Protein AF-A0A7U9MUK1-F1 (afdb_monomer_lite)

pLDDT: mean 71.39, std 25.12, range [26.72, 98.56]

Radius of gyration: 23.06 Å; chains: 1; bounding box: 50×74×59 Å

Secondary structure (DSSP, 8-state):
-EEP-HHHHHHTTSHHHHHHHHHHHT--GGGHHHHHHHHHHHHHHHHHH-EEEEEEE---TTSHHHHHHHTT----S----------S---GGGEEEEEEEEE--HHHHHHHHHHHHTT-HHHHHHHHHHHHHHHHHHHHHHHHHHHHHSS-EEEEEE-TTTBTTB-GGGHHHHHHHHHTTSTTTSTTTS-TTHHHHHHHHTT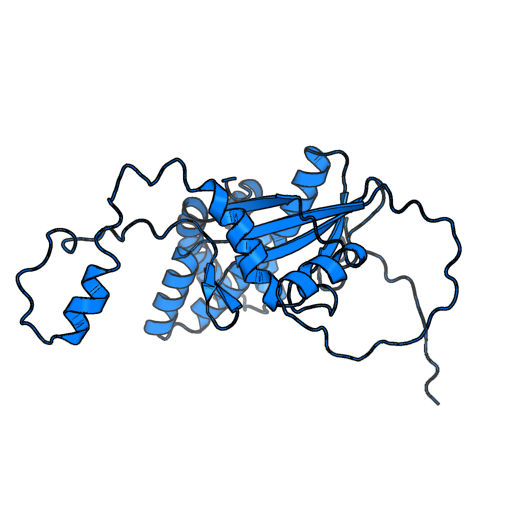TT-------GGGSSS------S--EE-TT--EESSSEEEEEEEEES-TT---STTTSS---TT-TTPPP----------

Foldseek 3Di:
DAQADVVLLVCLLPPVLLVVLCVVVVPDPVCSVVLSVLSVQLSVLLNVQWDKDKDWDDDDLVVPPVVCVVVVNDDDPPDDDDDDDDDPDDCPPFKTKMKMKTFSGCSLVVVLVVCVVVVVVVSNVSSVSSLVSSVVVSVVVVQVCCVVPHLKGFQEKAAAVPDPSRHLVCLQVSQVVVVVVPVPPPCPPDPPPPPVVVVVVVVPPDDDDDDDPPPPDDDDPPPPSGWDADPVSQIPPNSMGIIMTMMGSPPPRQYPYSQVPDPPPPDPSHDDPPDDDPDDDD

Sequence (282 aa):
MSIFFPDILDDFLKLPFLQRVKKKYHFEEHQMDELKAVAGEMLPLIRREAFWERKRWHASPTQREAFWERKGWHASPTRKNVLQEEPENMTDLDKRWEAVVISLGWGVDDLQESYSRKGMLSQCYMLEALAGELLLDSYGAYNRYVQEHTKWHVARYHFPGSEEDFPLEMLPDILEAFASQCHREVADICPRRDVLQYQEEAALHLPRKEESPCLQEGVRPYRQERVICNSALCIQPKKSVVYIAELTKEGEARCPGICSGCNSVRCPNRMKEAHYFSFPIY

Structure (mmCIF, N/CA/C/O backbone):
data_AF-A0A7U9MUK1-F1
#
_entry.id   AF-A0A7U9MUK1-F1
#
loop_
_atom_site.group_PDB
_atom_site.id
_atom_site.type_symbol
_atom_site.label_atom_id
_atom_site.label_alt_id
_atom_site.label_comp_id
_atom_site.label_asym_id
_atom_site.label_entity_id
_atom_site.label_seq_id
_atom_site.pdbx_PDB_ins_code
_atom_site.Cartn_x
_atom_site.Cartn_y
_atom_site.Cartn_z
_atom_site.occupancy
_atom_site.B_iso_or_equiv
_atom_site.auth_seq_id
_atom_site.auth_comp_id
_atom_site.auth_asym_id
_atom_site.auth_atom_id
_atom_site.pdbx_PDB_model_num
ATOM 1 N N . MET A 1 1 ? 10.257 -14.757 -2.424 1.00 58.12 1 MET A N 1
ATOM 2 C CA . MET A 1 1 ? 9.444 -13.543 -2.210 1.00 58.12 1 MET A CA 1
ATOM 3 C C . MET A 1 1 ? 10.178 -12.663 -1.212 1.00 58.12 1 MET A C 1
ATOM 5 O O . MET A 1 1 ? 10.841 -13.220 -0.341 1.00 58.12 1 MET A O 1
ATOM 9 N N . SER A 1 2 ? 10.155 -11.337 -1.366 1.00 71.69 2 SER A N 1
ATOM 10 C CA . SER A 1 2 ? 10.797 -10.438 -0.396 1.00 71.69 2 SER A CA 1
ATOM 11 C C . SER A 1 2 ? 9.817 -10.093 0.720 1.00 71.69 2 SER A C 1
ATOM 13 O O . SER A 1 2 ? 8.649 -9.807 0.457 1.00 71.69 2 SER A O 1
ATOM 15 N N . ILE A 1 3 ? 10.306 -10.089 1.960 1.00 80.38 3 ILE A N 1
ATOM 16 C CA . ILE A 1 3 ? 9.541 -9.625 3.122 1.00 80.38 3 ILE A CA 1
ATOM 17 C C . ILE A 1 3 ? 9.205 -8.138 2.926 1.00 80.38 3 ILE A C 1
ATOM 19 O O . ILE A 1 3 ? 10.008 -7.382 2.366 1.00 80.38 3 ILE A O 1
ATOM 23 N N . PHE A 1 4 ? 8.016 -7.720 3.368 1.00 87.44 4 PHE A N 1
ATOM 24 C CA . PHE A 1 4 ? 7.625 -6.310 3.385 1.00 87.44 4 PHE A CA 1
ATOM 25 C C . PHE A 1 4 ? 8.619 -5.451 4.180 1.00 87.44 4 PHE A C 1
ATOM 27 O O . PHE A 1 4 ? 9.209 -5.921 5.148 1.00 87.44 4 PHE A O 1
ATOM 34 N N . PHE A 1 5 ? 8.786 -4.191 3.777 1.00 88.88 5 PHE A N 1
ATOM 35 C CA . PHE A 1 5 ? 9.745 -3.230 4.336 1.00 88.88 5 PHE A CA 1
ATOM 36 C C . PHE A 1 5 ? 9.663 -3.130 5.879 1.00 88.88 5 PHE A C 1
ATOM 38 O O . PHE A 1 5 ? 8.715 -2.526 6.396 1.00 88.88 5 PHE A O 1
ATOM 45 N N . PRO A 1 6 ? 10.616 -3.725 6.633 1.00 88.88 6 PRO A N 1
ATOM 46 C CA . PRO A 1 6 ? 10.497 -3.854 8.089 1.00 88.88 6 PRO A CA 1
ATOM 47 C C . PRO A 1 6 ? 10.526 -2.510 8.821 1.00 88.88 6 PRO A C 1
ATOM 49 O O . PRO A 1 6 ? 9.805 -2.325 9.797 1.00 88.88 6 PRO A O 1
ATOM 52 N N . ASP A 1 7 ? 11.301 -1.555 8.302 1.00 88.81 7 ASP A N 1
ATOM 53 C CA . ASP A 1 7 ? 11.417 -0.190 8.817 1.00 88.81 7 ASP A CA 1
ATOM 54 C C . ASP A 1 7 ? 10.061 0.525 8.859 1.00 88.81 7 ASP A C 1
ATOM 56 O O . ASP A 1 7 ? 9.730 1.179 9.847 1.00 88.81 7 ASP A O 1
ATOM 60 N N . ILE A 1 8 ? 9.235 0.335 7.827 1.00 91.00 8 ILE A N 1
ATOM 61 C CA . ILE A 1 8 ? 7.891 0.915 7.785 1.00 91.00 8 ILE A CA 1
ATOM 62 C C . ILE A 1 8 ? 6.983 0.257 8.840 1.00 91.00 8 ILE A C 1
ATOM 64 O O . ILE A 1 8 ? 6.218 0.942 9.523 1.00 91.00 8 ILE A O 1
ATOM 68 N N . LEU A 1 9 ? 7.065 -1.067 9.008 1.00 92.06 9 LEU A N 1
ATOM 69 C CA . LEU A 1 9 ? 6.231 -1.793 9.975 1.00 92.06 9 LEU A CA 1
ATOM 70 C C . LEU A 1 9 ? 6.586 -1.461 11.427 1.00 92.06 9 LEU A C 1
ATOM 72 O O . LEU A 1 9 ? 5.700 -1.443 12.284 1.00 92.06 9 LEU A O 1
ATOM 76 N N . ASP A 1 10 ? 7.855 -1.178 11.707 1.00 91.69 10 ASP A N 1
ATOM 77 C CA . ASP A 1 10 ? 8.305 -0.744 13.030 1.00 91.69 10 ASP A CA 1
ATOM 78 C C . ASP A 1 10 ? 7.794 0.657 13.387 1.00 91.69 10 ASP A C 1
ATOM 80 O O . ASP A 1 10 ? 7.570 0.957 14.563 1.00 91.69 10 ASP A O 1
ATOM 84 N N . ASP A 1 11 ? 7.555 1.505 12.387 1.00 92.62 11 ASP A N 1
ATOM 85 C CA . ASP A 1 11 ? 7.010 2.851 12.558 1.00 92.62 11 ASP A CA 1
ATOM 86 C C . ASP A 1 11 ? 5.473 2.901 12.590 1.00 92.62 11 ASP A C 1
ATOM 88 O O . ASP A 1 11 ? 4.906 3.887 13.065 1.00 92.62 11 ASP A O 1
ATOM 92 N N . PHE A 1 12 ? 4.788 1.836 12.163 1.00 95.00 12 PHE A N 1
ATOM 93 C CA . PHE A 1 12 ? 3.337 1.815 11.940 1.00 95.00 12 PHE A CA 1
ATOM 94 C C . PHE A 1 12 ? 2.489 2.174 13.174 1.00 95.00 12 PHE A C 1
ATOM 96 O O . PHE A 1 12 ? 1.483 2.872 13.064 1.00 95.00 12 PHE A O 1
ATOM 103 N N . LEU A 1 13 ? 2.900 1.745 14.373 1.00 96.06 13 LEU A N 1
ATOM 104 C CA . LEU A 1 13 ? 2.211 2.086 15.630 1.00 96.06 13 LEU A CA 1
ATOM 105 C C . LEU A 1 13 ? 2.779 3.331 16.322 1.00 96.06 13 LEU A C 1
ATOM 107 O O . LEU A 1 13 ? 2.288 3.728 17.385 1.00 96.06 13 LEU A O 1
ATOM 111 N N . LYS A 1 14 ? 3.832 3.941 15.768 1.00 95.12 14 LYS A N 1
ATOM 112 C CA . LYS A 1 14 ? 4.463 5.112 16.374 1.00 95.12 14 LYS A CA 1
ATOM 113 C C . LYS A 1 14 ? 3.611 6.355 16.133 1.00 95.12 14 LYS A C 1
ATOM 115 O O . LYS A 1 14 ? 2.965 6.532 15.100 1.00 95.12 14 LYS A O 1
ATOM 120 N N . LEU A 1 15 ? 3.672 7.268 17.100 1.00 93.62 15 LEU A N 1
ATOM 121 C CA . LEU A 1 15 ? 2.913 8.517 17.087 1.00 93.62 15 LEU A CA 1
ATOM 122 C C . LEU A 1 15 ? 3.082 9.343 15.793 1.00 93.62 15 LEU A C 1
ATOM 124 O O . LEU A 1 15 ? 2.070 9.864 15.328 1.00 93.62 15 LEU A O 1
ATOM 128 N N . PRO A 1 16 ? 4.277 9.459 15.169 1.00 94.75 16 PRO A N 1
ATOM 129 C CA . PRO A 1 16 ? 4.429 10.223 13.929 1.00 94.75 16 PRO A CA 1
ATOM 130 C C . PRO A 1 16 ? 3.578 9.697 12.765 1.00 94.75 16 PRO A C 1
ATOM 132 O O . PRO A 1 16 ? 2.990 10.502 12.043 1.00 94.75 16 PRO A O 1
ATOM 135 N N . PHE A 1 17 ? 3.478 8.373 12.601 1.00 94.44 17 PHE A N 1
ATOM 136 C CA . PHE A 1 17 ? 2.648 7.757 11.562 1.00 94.44 17 PHE A CA 1
ATOM 137 C C . PHE A 1 17 ? 1.163 8.024 11.833 1.00 94.44 17 PHE A C 1
ATOM 139 O O . PHE A 1 17 ? 0.465 8.590 10.991 1.00 94.44 17 PHE A O 1
ATOM 146 N N . LEU A 1 18 ? 0.698 7.720 13.048 1.00 96.06 18 LEU A N 1
ATOM 147 C CA . LEU A 1 18 ? -0.708 7.892 13.431 1.00 96.06 18 LEU A CA 1
ATOM 148 C C . LEU A 1 18 ? -1.157 9.360 13.366 1.00 96.06 18 LEU A C 1
ATOM 150 O O . LEU A 1 18 ? -2.246 9.644 12.881 1.00 96.06 18 LEU A O 1
ATOM 154 N N . GLN A 1 19 ? -0.311 10.310 13.779 1.00 94.00 19 GLN A N 1
ATOM 155 C CA . GLN A 1 19 ? -0.596 11.746 13.657 1.00 94.00 19 GLN A CA 1
ATOM 156 C C . GLN A 1 19 ? -0.669 12.201 12.195 1.00 94.00 19 GLN A C 1
ATOM 158 O O . GLN A 1 19 ? -1.490 13.054 11.855 1.00 94.00 19 GLN A O 1
ATOM 163 N N . ARG A 1 20 ? 0.160 11.631 11.311 1.00 94.75 20 ARG A N 1
ATOM 164 C CA . ARG A 1 20 ? 0.095 11.917 9.873 1.00 94.75 20 ARG A CA 1
ATOM 165 C C . ARG A 1 20 ? -1.224 11.432 9.274 1.00 94.75 20 ARG A C 1
ATOM 167 O O . ARG A 1 20 ? -1.875 12.213 8.581 1.00 94.75 20 ARG A O 1
ATOM 174 N N . VAL A 1 21 ? -1.636 10.201 9.592 1.00 94.75 21 VAL A N 1
ATOM 175 C CA . VAL A 1 21 ? -2.928 9.627 9.173 1.00 94.75 21 VAL A CA 1
ATOM 176 C C . VAL A 1 21 ? -4.075 10.481 9.716 1.00 94.75 21 VAL A C 1
ATOM 178 O O . VAL A 1 21 ? -4.892 10.976 8.945 1.00 94.75 21 VAL A O 1
ATOM 181 N N . LYS A 1 22 ? -4.081 10.759 11.025 1.00 95.38 22 LYS A N 1
ATOM 182 C CA . LYS A 1 22 ? -5.062 11.633 11.681 1.00 95.38 22 LYS A CA 1
ATOM 183 C C . LYS A 1 22 ? -5.232 12.958 10.948 1.00 95.38 22 LYS A C 1
ATOM 185 O O . LYS A 1 22 ? -6.340 13.316 10.560 1.00 95.38 22 LYS A O 1
ATOM 190 N N . LYS A 1 23 ? -4.124 13.666 10.720 1.00 94.56 23 LYS A N 1
ATOM 191 C CA . LYS A 1 23 ? -4.129 14.976 10.066 1.00 94.56 23 LYS A CA 1
ATOM 192 C C . LYS A 1 23 ? -4.625 14.904 8.622 1.00 94.56 23 LYS A C 1
ATOM 194 O O . LYS A 1 23 ? -5.353 15.796 8.203 1.00 94.56 23 LYS A O 1
ATOM 199 N N . LYS A 1 24 ? -4.206 13.892 7.855 1.00 93.69 24 LYS A N 1
ATOM 200 C CA . LYS A 1 24 ? -4.545 13.774 6.429 1.00 93.69 24 LYS A CA 1
ATOM 201 C C . LYS A 1 24 ? -6.008 13.396 6.202 1.00 93.69 24 LYS A C 1
ATOM 203 O O . LYS A 1 24 ? -6.604 13.883 5.250 1.00 93.69 24 LYS A O 1
ATOM 208 N N . TYR A 1 25 ? -6.564 12.548 7.061 1.00 94.19 25 TYR A N 1
ATOM 209 C CA . TYR A 1 25 ? -7.929 12.032 6.928 1.00 94.19 25 TYR A CA 1
ATOM 210 C C . TYR A 1 25 ? -8.928 12.719 7.867 1.00 94.19 25 TYR A C 1
ATOM 212 O O . TYR A 1 25 ? -10.075 12.290 7.946 1.00 94.19 25 TYR A O 1
ATOM 220 N N . HIS A 1 26 ? -8.500 13.801 8.530 1.00 94.12 26 HIS A N 1
ATOM 221 C CA . HIS A 1 26 ? -9.321 14.654 9.390 1.00 94.12 26 HIS A CA 1
ATOM 222 C C . HIS A 1 26 ? -10.001 13.902 10.545 1.00 94.12 26 HIS A C 1
ATOM 224 O O . HIS A 1 26 ? -11.153 14.169 10.869 1.00 94.12 26 HIS A O 1
ATOM 230 N N . PHE A 1 27 ? -9.283 12.967 11.174 1.00 94.06 27 PHE A N 1
ATOM 231 C CA . PHE A 1 27 ? -9.764 12.318 12.393 1.00 94.06 27 PHE A CA 1
ATOM 232 C C . PHE A 1 27 ? -9.690 13.279 13.585 1.00 94.06 27 PHE A C 1
ATOM 234 O O . PHE A 1 27 ? -8.702 13.998 13.774 1.00 94.06 27 PHE A O 1
ATOM 241 N N . GLU A 1 28 ? -10.727 13.257 14.412 1.00 93.12 28 GLU A N 1
ATOM 242 C CA . GLU A 1 28 ? -10.817 14.065 15.624 1.00 93.12 28 GLU A CA 1
ATOM 243 C C . GLU A 1 28 ? -9.868 13.550 16.718 1.00 93.12 28 GLU A C 1
ATOM 245 O O . GLU A 1 28 ? -9.441 12.394 16.710 1.00 93.12 28 GLU A O 1
ATOM 250 N N . GLU A 1 29 ? -9.546 14.387 17.711 1.00 91.44 29 GLU A N 1
ATOM 251 C CA . GLU A 1 29 ? -8.637 13.986 18.802 1.00 91.44 29 GLU A CA 1
ATOM 252 C C . GLU A 1 29 ? -9.151 12.762 19.570 1.00 91.44 29 GLU A C 1
ATOM 254 O O . GLU A 1 29 ? -8.383 11.858 19.888 1.00 91.44 29 GLU A O 1
ATOM 259 N N . HIS A 1 30 ? -10.462 12.697 19.808 1.00 92.62 30 HIS A N 1
ATOM 260 C CA . HIS A 1 30 ? -11.088 11.593 20.534 1.00 92.62 30 HIS A CA 1
ATOM 261 C C . HIS A 1 30 ? -11.052 10.262 19.763 1.00 92.62 30 HIS A C 1
ATOM 263 O O . HIS A 1 30 ? -11.223 9.208 20.365 1.00 92.62 30 HIS A O 1
ATOM 269 N N . GLN A 1 31 ? -10.803 10.292 18.450 1.00 93.62 31 GLN A N 1
ATOM 270 C CA . GLN A 1 31 ? -10.723 9.096 17.607 1.00 93.62 31 GLN A CA 1
ATOM 271 C C . GLN A 1 31 ? -9.311 8.492 17.566 1.00 93.62 31 GLN A C 1
ATOM 273 O O . GLN A 1 31 ? -9.102 7.457 16.936 1.00 93.62 31 GLN A O 1
ATOM 278 N N . MET A 1 32 ? -8.325 9.112 18.223 1.00 95.00 32 MET A N 1
ATOM 279 C CA . MET A 1 32 ? -6.934 8.652 18.188 1.00 95.00 32 MET A CA 1
ATOM 280 C C . MET A 1 32 ? -6.731 7.271 18.809 1.00 95.00 32 MET A C 1
ATOM 282 O O . MET A 1 32 ? -5.951 6.476 18.280 1.00 95.00 32 MET A O 1
ATOM 286 N N . ASP A 1 33 ? -7.431 6.973 19.902 1.00 96.44 33 ASP A N 1
ATOM 287 C CA . ASP A 1 33 ? -7.337 5.666 20.555 1.00 96.44 33 ASP A CA 1
ATOM 288 C C . ASP A 1 33 ? -7.958 4.565 19.688 1.00 96.44 33 ASP A C 1
ATOM 290 O O . ASP A 1 33 ? -7.377 3.487 19.557 1.00 96.44 33 ASP A O 1
ATOM 294 N N . GLU A 1 34 ? -9.074 4.857 19.011 1.00 97.19 34 GLU A N 1
ATOM 295 C CA . GLU A 1 34 ? -9.691 3.945 18.041 1.00 97.19 34 GLU A CA 1
ATOM 296 C C . GLU A 1 34 ? -8.784 3.715 16.827 1.00 97.19 34 GLU A C 1
ATOM 298 O O . GLU A 1 34 ? -8.554 2.571 16.438 1.00 97.19 34 GLU A O 1
ATOM 303 N N . LEU A 1 35 ? -8.198 4.781 16.269 1.00 97.50 35 LEU A N 1
ATOM 304 C CA . LEU A 1 35 ? -7.257 4.690 15.150 1.00 97.50 35 LEU A CA 1
ATOM 305 C C . LEU A 1 35 ? -6.052 3.811 15.515 1.00 97.50 35 LEU A C 1
ATOM 307 O O . LEU A 1 35 ? -5.633 2.955 14.733 1.00 97.50 35 LEU A O 1
ATOM 311 N N . LYS A 1 36 ? -5.511 3.992 16.725 1.00 98.00 36 LYS A N 1
ATOM 312 C CA . LYS A 1 36 ? -4.411 3.175 17.246 1.00 98.00 36 LYS A CA 1
ATOM 313 C C . LYS A 1 36 ? -4.834 1.724 17.479 1.00 98.00 36 LYS A C 1
ATOM 315 O O . LYS A 1 36 ? -4.033 0.827 17.218 1.00 98.00 36 LYS A O 1
ATOM 320 N N . ALA A 1 37 ? -6.057 1.482 17.948 1.00 98.25 37 ALA A N 1
ATOM 321 C CA . ALA A 1 37 ? -6.588 0.135 18.134 1.00 98.25 37 ALA A CA 1
ATOM 322 C C . ALA A 1 37 ? -6.702 -0.612 16.796 1.00 98.25 37 ALA A C 1
ATOM 324 O O . ALA A 1 37 ? -6.166 -1.712 16.675 1.00 98.25 37 ALA A O 1
ATOM 325 N N . VAL A 1 38 ? -7.278 0.024 15.768 1.00 98.56 38 VAL A N 1
ATOM 326 C CA . VAL A 1 38 ? -7.374 -0.551 14.414 1.00 98.56 38 VAL A CA 1
ATOM 327 C C . VAL A 1 38 ? -5.981 -0.841 13.846 1.00 98.56 38 VAL A C 1
ATOM 329 O O . VAL A 1 38 ? -5.736 -1.936 13.342 1.00 98.56 38 VAL A O 1
ATOM 332 N N . ALA A 1 39 ? -5.028 0.087 13.988 1.00 98.31 39 ALA A N 1
ATOM 333 C CA . ALA A 1 39 ? -3.641 -0.153 13.584 1.00 98.31 39 ALA A CA 1
ATOM 334 C C . ALA A 1 39 ? -3.015 -1.342 14.345 1.00 98.31 39 ALA A C 1
ATOM 336 O O . ALA A 1 39 ? -2.292 -2.152 13.762 1.00 98.31 39 ALA A O 1
ATOM 337 N N . GLY A 1 40 ? -3.321 -1.488 15.636 1.00 98.25 40 GLY A N 1
ATOM 338 C CA . GLY A 1 40 ? -2.889 -2.619 16.458 1.00 98.25 40 GLY A CA 1
ATOM 339 C C . GLY A 1 40 ? -3.419 -3.966 15.962 1.00 98.25 40 GLY A C 1
ATOM 340 O O . GLY A 1 40 ? -2.666 -4.938 15.943 1.00 98.25 40 GLY A O 1
ATOM 341 N N . GLU A 1 41 ? -4.675 -4.018 15.511 1.00 98.44 41 GLU A N 1
ATOM 342 C CA . GLU A 1 41 ? -5.283 -5.216 14.913 1.00 98.44 41 GLU A CA 1
ATOM 343 C C . GLU A 1 41 ? -4.706 -5.531 13.521 1.00 98.44 41 GLU A C 1
ATOM 345 O O . GLU A 1 41 ? -4.506 -6.699 13.181 1.00 98.44 41 GLU A O 1
ATOM 350 N N . MET A 1 42 ? -4.379 -4.504 12.729 1.00 98.19 42 MET A N 1
ATOM 351 C CA . MET A 1 42 ? -3.779 -4.660 11.399 1.00 98.19 42 MET A CA 1
ATOM 352 C C . MET A 1 42 ? -2.340 -5.195 11.450 1.00 98.19 42 MET A C 1
ATOM 354 O O . MET A 1 42 ? -1.977 -6.061 10.653 1.00 98.19 42 MET A O 1
ATOM 358 N N . LEU A 1 43 ? -1.507 -4.693 12.370 1.00 97.06 43 LEU A N 1
ATOM 359 C CA . LEU A 1 43 ? -0.067 -4.977 12.399 1.00 97.06 43 LEU A CA 1
ATOM 360 C C . LEU A 1 43 ? 0.305 -6.476 12.363 1.00 97.06 43 LEU A C 1
ATOM 362 O O . LEU A 1 43 ? 1.158 -6.836 11.549 1.00 97.06 43 LEU A O 1
ATOM 366 N N . PRO A 1 44 ? -0.266 -7.373 13.195 1.00 95.44 44 PRO A N 1
ATOM 367 C CA . PRO A 1 44 ? 0.100 -8.791 13.162 1.00 95.44 44 PRO A CA 1
ATOM 368 C C . PRO A 1 44 ? -0.290 -9.482 11.848 1.00 95.44 44 PRO A C 1
ATOM 370 O O . PRO A 1 44 ? 0.396 -10.414 11.432 1.00 95.44 44 PRO A O 1
ATOM 373 N N . LEU A 1 45 ? -1.356 -9.026 11.182 1.00 94.69 45 LEU A N 1
ATOM 374 C CA . LEU A 1 45 ? -1.789 -9.553 9.885 1.00 94.69 45 LEU A CA 1
ATOM 375 C C . LEU A 1 45 ? -0.790 -9.156 8.795 1.00 94.69 45 LEU A C 1
ATOM 377 O O . LEU A 1 45 ? -0.289 -10.009 8.068 1.00 94.69 45 LEU A O 1
ATOM 381 N N . ILE A 1 46 ? -0.424 -7.873 8.764 1.00 94.50 46 ILE A N 1
ATOM 382 C CA . ILE A 1 46 ? 0.537 -7.315 7.807 1.00 94.50 46 ILE A CA 1
ATOM 383 C C . ILE A 1 46 ? 1.918 -7.948 8.002 1.00 94.50 46 ILE A C 1
ATOM 385 O O . ILE A 1 46 ? 2.541 -8.365 7.035 1.00 94.50 46 ILE A O 1
ATOM 389 N N . ARG A 1 47 ? 2.393 -8.100 9.244 1.00 92.25 47 ARG A N 1
ATOM 390 C CA . ARG A 1 47 ? 3.689 -8.748 9.525 1.00 92.25 47 ARG A CA 1
ATOM 391 C C . ARG A 1 47 ? 3.773 -10.187 9.019 1.00 92.25 47 ARG A C 1
ATOM 393 O O . ARG A 1 47 ? 4.871 -10.655 8.739 1.00 92.25 47 ARG A O 1
ATOM 400 N N . ARG A 1 48 ? 2.640 -10.886 8.953 1.00 89.69 48 ARG A N 1
ATOM 401 C CA . ARG A 1 48 ? 2.572 -12.270 8.485 1.00 89.69 48 ARG A CA 1
ATOM 402 C C . ARG A 1 48 ? 2.441 -12.365 6.968 1.00 89.69 48 ARG A C 1
ATOM 404 O O . ARG A 1 48 ? 3.007 -13.280 6.388 1.00 89.69 48 ARG A O 1
ATOM 411 N N . GLU A 1 49 ? 1.666 -11.478 6.352 1.00 91.88 49 GLU A N 1
ATOM 412 C CA . GLU A 1 49 ? 1.180 -11.679 4.980 1.00 91.88 49 GLU A CA 1
ATOM 413 C C . GLU A 1 49 ? 1.652 -10.627 3.979 1.00 91.88 49 GLU A C 1
ATOM 415 O O . GLU A 1 49 ? 1.549 -10.854 2.775 1.00 91.88 49 GLU A O 1
ATOM 420 N N . ALA A 1 50 ? 2.127 -9.469 4.437 1.00 93.25 50 ALA A N 1
ATOM 421 C CA . ALA A 1 50 ? 2.543 -8.411 3.535 1.00 93.25 50 ALA A CA 1
ATOM 422 C C . ALA A 1 50 ? 3.854 -8.769 2.837 1.00 93.25 50 ALA A C 1
ATOM 424 O O . ALA A 1 50 ? 4.789 -9.310 3.434 1.00 93.25 50 ALA A O 1
ATOM 425 N N . PHE A 1 51 ? 3.946 -8.396 1.566 1.00 93.19 51 PHE A N 1
ATOM 426 C CA . PHE A 1 51 ? 5.116 -8.664 0.745 1.00 93.19 51 PHE A CA 1
ATOM 427 C C . PHE A 1 51 ? 5.252 -7.642 -0.377 1.00 93.19 51 PHE A C 1
ATOM 429 O O . PHE A 1 51 ? 4.342 -6.859 -0.672 1.00 93.19 51 PHE A O 1
ATOM 436 N N . TRP A 1 52 ? 6.406 -7.685 -1.031 1.00 93.75 52 TRP A N 1
ATOM 437 C CA . TRP A 1 52 ? 6.605 -7.009 -2.299 1.00 93.75 52 TRP A CA 1
ATOM 438 C C . TRP A 1 52 ? 7.512 -7.822 -3.222 1.00 93.75 52 TRP A C 1
ATOM 440 O O . TRP A 1 52 ? 8.362 -8.599 -2.777 1.00 93.75 52 TRP A O 1
ATOM 450 N N . GLU A 1 53 ? 7.343 -7.633 -4.525 1.00 92.62 53 GLU A N 1
ATOM 451 C CA . GLU A 1 53 ? 8.149 -8.271 -5.558 1.00 92.62 53 GLU A CA 1
ATOM 452 C C . GLU A 1 53 ? 8.391 -7.325 -6.728 1.00 92.62 53 GLU A C 1
ATOM 454 O O . GLU A 1 53 ? 7.587 -6.439 -7.013 1.00 92.62 53 GLU A O 1
ATOM 459 N N . ARG A 1 54 ? 9.497 -7.548 -7.442 1.00 92.50 54 ARG A N 1
ATOM 460 C CA . ARG A 1 54 ? 9.824 -6.826 -8.673 1.00 92.50 54 ARG A CA 1
ATOM 461 C C . ARG A 1 54 ? 10.341 -7.770 -9.749 1.00 92.50 54 ARG A C 1
ATOM 463 O O . ARG A 1 54 ? 11.059 -8.727 -9.448 1.00 92.50 54 ARG A O 1
ATOM 470 N N . LYS A 1 55 ? 10.032 -7.475 -11.007 1.00 91.25 55 LYS A N 1
ATOM 471 C CA . LYS A 1 55 ? 10.578 -8.171 -12.179 1.00 91.25 55 LYS A CA 1
ATOM 472 C C . LYS A 1 55 ? 10.920 -7.174 -13.264 1.00 91.25 55 LYS A C 1
ATOM 474 O O . LYS A 1 55 ? 10.270 -6.145 -13.403 1.00 91.25 55 LYS A O 1
ATOM 479 N N . ARG A 1 56 ? 11.944 -7.490 -14.059 1.00 89.69 56 ARG A N 1
ATOM 480 C CA . ARG A 1 56 ? 12.233 -6.707 -15.261 1.00 89.69 56 ARG A CA 1
ATOM 481 C C . ARG A 1 56 ? 11.008 -6.757 -16.170 1.00 89.69 56 ARG A C 1
ATOM 483 O O . ARG A 1 56 ? 10.503 -7.838 -16.455 1.00 89.69 56 ARG A O 1
ATOM 490 N N . TRP A 1 57 ? 10.556 -5.589 -16.601 1.00 85.62 57 TRP A N 1
ATOM 491 C CA . TRP A 1 57 ? 9.442 -5.450 -17.520 1.00 85.62 57 TRP A CA 1
ATOM 492 C C . TRP A 1 57 ? 9.984 -5.091 -18.897 1.00 85.62 57 TRP A C 1
ATOM 494 O O . TRP A 1 57 ? 10.879 -4.255 -19.022 1.00 85.62 57 TRP A O 1
ATOM 504 N N . HIS A 1 58 ? 9.504 -5.791 -19.920 1.00 68.94 58 HIS A N 1
ATOM 505 C CA . HIS A 1 58 ? 10.063 -5.712 -21.269 1.00 68.94 58 HIS A CA 1
ATOM 506 C C . HIS A 1 58 ? 9.229 -4.858 -22.229 1.00 68.94 58 HIS A C 1
ATOM 508 O O . HIS A 1 58 ? 9.680 -4.616 -23.339 1.00 68.94 58 HIS A O 1
ATOM 514 N N . ALA A 1 59 ? 8.054 -4.369 -21.824 1.00 58.44 59 ALA A N 1
ATOM 515 C CA . ALA A 1 59 ? 7.266 -3.480 -22.669 1.00 58.44 59 ALA A CA 1
ATOM 516 C C . ALA A 1 59 ? 7.699 -2.024 -22.443 1.00 58.44 59 ALA A C 1
ATOM 518 O O . ALA A 1 59 ? 7.250 -1.385 -21.492 1.00 58.44 59 ALA A O 1
ATOM 519 N N . SER A 1 60 ? 8.578 -1.505 -23.306 1.00 53.38 60 SER A N 1
ATOM 520 C CA . SER A 1 60 ? 8.615 -0.059 -23.550 1.00 53.38 60 SER A CA 1
ATOM 521 C C . SER A 1 60 ? 7.399 0.335 -24.405 1.00 53.38 60 SER A C 1
ATOM 523 O O . SER A 1 60 ? 6.898 -0.506 -25.162 1.00 53.38 60 SER A O 1
ATOM 525 N N . PRO A 1 61 ? 6.944 1.601 -24.366 1.00 50.81 61 PRO A N 1
ATOM 526 C CA . PRO A 1 61 ? 5.864 2.080 -25.228 1.00 50.81 61 PRO A CA 1
ATOM 527 C C . PRO A 1 61 ? 6.097 1.842 -26.735 1.00 50.81 61 PRO A C 1
ATOM 529 O O . PRO A 1 61 ? 5.149 1.703 -27.497 1.00 50.81 61 PRO A O 1
ATOM 532 N N . THR A 1 62 ? 7.353 1.736 -27.168 1.00 47.56 62 THR A N 1
ATOM 533 C CA . THR A 1 62 ? 7.762 1.559 -28.571 1.00 47.56 62 THR A CA 1
ATOM 534 C C . THR A 1 62 ? 7.868 0.101 -29.028 1.00 47.56 62 THR A C 1
ATOM 536 O O . THR A 1 62 ? 7.752 -0.171 -30.216 1.00 47.56 62 THR A O 1
ATOM 539 N N . GLN A 1 63 ? 8.026 -0.869 -28.120 1.00 48.31 63 GLN A N 1
ATOM 540 C CA . GLN A 1 63 ? 8.053 -2.306 -28.461 1.00 48.31 63 GLN A CA 1
ATOM 541 C C . GLN A 1 63 ? 6.648 -2.953 -28.432 1.00 48.31 63 GLN A C 1
ATOM 543 O O . GLN A 1 63 ? 6.511 -4.167 -28.599 1.00 48.31 63 GLN A O 1
ATOM 548 N N . ARG A 1 64 ? 5.604 -2.131 -28.223 1.00 52.84 64 ARG A N 1
ATOM 549 C CA . ARG A 1 64 ? 4.195 -2.504 -28.004 1.00 52.84 64 ARG A CA 1
ATOM 550 C C . ARG A 1 64 ? 3.504 -3.143 -29.205 1.00 52.84 64 ARG A C 1
ATOM 552 O O . ARG A 1 64 ? 2.794 -4.124 -29.003 1.00 52.84 64 ARG A O 1
ATOM 559 N N . GLU A 1 65 ? 3.676 -2.625 -30.418 1.00 49.44 65 GLU A N 1
ATOM 560 C CA . GLU A 1 65 ? 2.832 -3.021 -31.563 1.00 49.44 65 GLU A CA 1
ATOM 561 C C . GLU A 1 65 ? 2.904 -4.533 -31.841 1.00 49.44 65 GLU A C 1
ATOM 563 O O . GLU A 1 65 ? 1.876 -5.203 -31.905 1.00 49.44 65 GLU A O 1
ATOM 568 N N . ALA A 1 66 ? 4.104 -5.119 -31.818 1.00 49.59 66 ALA A N 1
ATOM 569 C CA . ALA A 1 66 ? 4.296 -6.546 -32.082 1.00 49.59 66 ALA A CA 1
ATOM 570 C C . ALA A 1 66 ? 3.732 -7.488 -30.992 1.00 49.59 66 ALA A C 1
ATOM 572 O O . ALA A 1 66 ? 3.396 -8.640 -31.285 1.00 49.59 66 ALA A O 1
ATOM 573 N N . PHE A 1 67 ? 3.647 -7.043 -29.730 1.00 46.12 67 PHE A N 1
ATOM 574 C CA . PHE A 1 67 ? 3.133 -7.864 -28.623 1.00 46.12 67 PHE A CA 1
ATOM 575 C C . PHE A 1 67 ? 1.599 -7.944 -28.645 1.00 46.12 67 PHE A C 1
ATOM 577 O O . PHE A 1 67 ? 1.041 -9.038 -28.536 1.00 46.12 67 PHE A O 1
ATOM 584 N N . TRP A 1 68 ? 0.925 -6.807 -28.854 1.00 52.09 68 TRP A N 1
ATOM 585 C CA . TRP A 1 68 ? -0.540 -6.720 -28.892 1.00 52.09 68 TRP A CA 1
ATOM 586 C C . TRP A 1 68 ? -1.130 -7.274 -30.198 1.00 52.09 68 TRP A C 1
ATOM 588 O O . TRP A 1 68 ? -2.136 -7.988 -30.152 1.00 52.09 68 TRP A O 1
ATOM 598 N N . GLU A 1 69 ? -0.455 -7.074 -31.340 1.00 52.78 69 GLU A N 1
ATOM 599 C CA . GLU A 1 69 ? -0.834 -7.692 -32.621 1.00 52.78 69 GLU A CA 1
ATOM 600 C C . GLU A 1 69 ? -0.832 -9.223 -32.539 1.00 52.78 69 GLU A C 1
ATOM 602 O O . GLU A 1 69 ? -1.774 -9.879 -32.984 1.00 52.78 69 GLU A O 1
ATOM 607 N N . ARG A 1 70 ? 0.183 -9.816 -31.892 1.00 51.94 70 ARG A N 1
ATOM 608 C CA . ARG A 1 70 ? 0.276 -11.274 -31.706 1.00 51.94 70 ARG A CA 1
ATOM 609 C C . ARG A 1 70 ? -0.847 -11.834 -30.819 1.00 51.94 70 ARG A C 1
ATOM 611 O O . ARG A 1 70 ? -1.168 -13.016 -30.924 1.00 51.94 70 ARG A O 1
ATOM 618 N N . LYS A 1 71 ? -1.440 -11.009 -29.952 1.00 51.31 71 LYS A N 1
ATOM 619 C CA . LYS A 1 71 ? -2.551 -11.379 -29.059 1.00 51.31 71 LYS A CA 1
ATOM 620 C C . LYS A 1 71 ? -3.933 -11.037 -29.631 1.00 51.31 71 LYS A C 1
ATOM 622 O O . LYS A 1 71 ? -4.927 -11.323 -28.970 1.00 51.31 71 LYS A O 1
ATOM 627 N N . GLY A 1 72 ? -4.013 -10.477 -30.842 1.00 43.00 72 GLY A N 1
ATOM 628 C CA . GLY A 1 72 ? -5.281 -10.130 -31.494 1.00 43.00 72 GLY A CA 1
ATOM 629 C C . GLY A 1 72 ? -5.980 -8.905 -30.895 1.00 43.00 72 GLY A C 1
ATOM 630 O O . GLY A 1 72 ? -7.172 -8.710 -31.119 1.00 43.00 72 GLY A O 1
ATOM 631 N N . TRP A 1 73 ? -5.254 -8.085 -30.131 1.00 42.69 73 TRP A N 1
ATOM 632 C CA . TRP A 1 73 ? -5.761 -6.831 -29.581 1.00 42.69 73 TRP A CA 1
ATOM 633 C C . TRP A 1 73 ? -5.445 -5.707 -30.562 1.00 42.69 73 TRP A C 1
ATOM 635 O O . TRP A 1 73 ? -4.327 -5.198 -30.615 1.00 42.69 73 TRP A O 1
ATOM 645 N N . HIS A 1 74 ? -6.431 -5.331 -31.373 1.00 43.97 74 HIS A N 1
ATOM 646 C CA . HIS A 1 74 ? -6.317 -4.151 -32.219 1.00 43.97 74 HIS A CA 1
ATOM 647 C C . HIS A 1 74 ? -6.465 -2.910 -31.340 1.00 43.97 74 HIS A C 1
ATOM 649 O O . HIS A 1 74 ? -7.528 -2.678 -30.763 1.00 43.97 74 HIS A O 1
ATOM 655 N N . ALA A 1 75 ? -5.401 -2.114 -31.230 1.00 39.81 75 ALA A N 1
ATOM 656 C CA . ALA A 1 75 ? -5.514 -0.772 -30.681 1.00 39.81 75 ALA A CA 1
ATOM 657 C C . ALA A 1 75 ? -6.611 -0.006 -31.444 1.00 39.81 75 ALA A C 1
ATOM 659 O O . ALA A 1 75 ? -6.709 -0.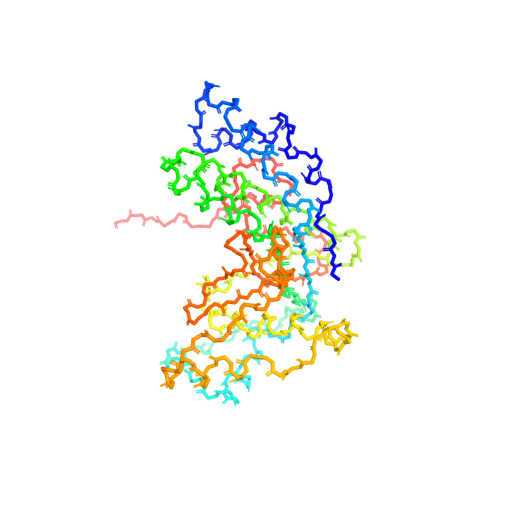107 -32.672 1.00 39.81 75 ALA A O 1
ATOM 660 N N . SER A 1 76 ? -7.443 0.743 -30.716 1.00 34.81 76 SER A N 1
ATOM 661 C CA . SER A 1 76 ? -8.450 1.622 -31.318 1.00 34.81 76 SER A CA 1
ATOM 662 C C . SER A 1 76 ? -7.799 2.526 -32.378 1.00 34.81 76 SER A C 1
ATOM 664 O O . SER A 1 76 ? -6.718 3.070 -32.134 1.00 34.81 76 SER A O 1
ATOM 666 N N . PRO A 1 77 ? -8.424 2.708 -33.555 1.00 33.03 77 PRO A N 1
ATOM 667 C CA . PRO A 1 77 ? -7.818 3.362 -34.707 1.00 33.03 77 PRO A CA 1
ATOM 668 C C . PRO A 1 77 ? -7.870 4.888 -34.561 1.00 33.03 77 PRO A C 1
ATOM 670 O O . PRO A 1 77 ? -8.530 5.578 -35.329 1.00 33.03 77 PRO A O 1
ATOM 673 N N . THR A 1 78 ? -7.163 5.440 -33.583 1.00 36.28 78 THR A N 1
ATOM 674 C CA . THR A 1 78 ? -7.018 6.893 -33.423 1.00 36.28 78 THR A CA 1
ATOM 675 C C . THR A 1 78 ? -5.577 7.240 -33.105 1.00 36.28 78 THR A C 1
ATOM 677 O O . THR A 1 78 ? -5.257 7.708 -32.024 1.00 36.28 78 THR A O 1
ATOM 680 N N . ARG A 1 79 ? -4.704 6.987 -34.084 1.00 36.47 79 ARG A N 1
ATOM 681 C CA . ARG A 1 79 ? -3.538 7.818 -34.434 1.00 36.47 79 ARG A CA 1
ATOM 682 C C . ARG A 1 79 ? -2.870 7.229 -35.676 1.00 36.47 79 ARG A C 1
ATOM 684 O O . ARG A 1 79 ? -1.844 6.567 -35.621 1.00 36.47 79 ARG A O 1
ATOM 691 N N . LYS A 1 80 ? -3.470 7.493 -36.835 1.00 36.75 80 LYS A N 1
ATOM 692 C CA . LYS A 1 80 ? -2.675 7.701 -38.046 1.00 36.75 80 LYS A CA 1
ATOM 693 C C . LYS A 1 80 ? -2.498 9.209 -38.175 1.00 36.75 80 LYS A C 1
ATOM 695 O O . LYS A 1 80 ? -3.495 9.923 -38.218 1.00 36.75 80 LYS A O 1
ATOM 700 N N . ASN A 1 81 ? -1.238 9.630 -38.259 1.00 32.22 81 ASN A N 1
ATOM 701 C CA . ASN A 1 81 ? -0.746 10.983 -38.539 1.00 32.22 81 ASN A CA 1
ATOM 702 C C . ASN A 1 81 ? -0.643 11.903 -37.312 1.00 32.22 81 ASN A C 1
ATOM 704 O O . ASN A 1 81 ? -1.636 12.470 -36.881 1.00 32.22 81 ASN A O 1
ATOM 708 N N . VAL A 1 82 ? 0.571 12.077 -36.781 1.00 31.52 82 VAL A N 1
ATOM 709 C CA . VAL A 1 82 ? 1.460 13.196 -37.149 1.00 31.52 82 VAL A CA 1
ATOM 710 C C . VAL A 1 82 ? 2.897 12.696 -36.974 1.00 31.52 82 VAL A C 1
ATOM 712 O O . VAL A 1 82 ? 3.412 12.608 -35.867 1.00 31.52 82 VAL A O 1
ATOM 715 N N . LEU A 1 83 ? 3.521 12.309 -38.087 1.00 41.84 83 LEU A N 1
ATOM 716 C CA . LEU A 1 83 ? 4.973 12.313 -38.208 1.00 41.84 83 LEU A CA 1
ATOM 717 C C . LEU A 1 83 ? 5.372 13.777 -38.385 1.00 41.84 83 LEU A C 1
ATOM 719 O O . LEU A 1 83 ? 5.061 14.357 -39.422 1.00 41.84 83 LEU A O 1
ATOM 723 N N . GLN A 1 84 ? 6.024 14.358 -37.388 1.00 33.97 84 GLN A N 1
ATOM 724 C CA . GLN A 1 84 ? 6.914 15.497 -37.581 1.00 33.97 84 GLN A CA 1
ATOM 725 C C . GLN A 1 84 ? 8.049 15.385 -36.562 1.00 33.97 84 GLN A C 1
ATOM 727 O O . GLN A 1 84 ? 7.887 15.702 -35.393 1.00 33.97 84 GLN A O 1
ATOM 732 N N . GLU A 1 85 ? 9.138 14.791 -37.056 1.00 40.03 85 GLU A N 1
ATOM 733 C CA . GLU A 1 85 ? 10.544 15.105 -36.775 1.00 40.03 85 GLU A CA 1
ATOM 734 C C . GLU A 1 85 ? 10.855 15.642 -35.367 1.00 40.03 85 GLU A C 1
ATOM 736 O O . GLU A 1 85 ? 10.993 16.843 -35.153 1.00 40.03 85 GLU A O 1
ATOM 741 N N . GLU A 1 86 ? 11.042 14.722 -34.419 1.00 31.59 86 GLU A N 1
ATOM 742 C CA . GLU A 1 86 ? 11.763 15.001 -33.173 1.00 31.59 86 GLU A CA 1
ATOM 743 C C . GLU A 1 86 ? 13.278 14.871 -33.426 1.00 31.59 86 GLU A C 1
ATOM 745 O O . GLU A 1 86 ? 13.703 13.956 -34.141 1.00 31.59 86 GLU A O 1
ATOM 750 N N . PRO A 1 87 ? 14.112 15.770 -32.875 1.00 34.84 87 PRO A N 1
ATOM 751 C CA . PRO A 1 87 ? 15.529 15.825 -33.190 1.00 34.84 87 PRO A CA 1
ATOM 752 C C . PRO A 1 87 ? 16.263 14.592 -32.655 1.00 34.84 87 PRO A C 1
ATOM 754 O O . PRO A 1 87 ? 16.200 14.246 -31.474 1.00 34.84 87 PRO A O 1
ATOM 757 N N . GLU A 1 88 ? 17.017 13.961 -33.549 1.00 38.09 88 GLU A N 1
ATOM 758 C CA . GLU A 1 88 ? 17.984 12.905 -33.276 1.00 38.09 88 GLU A CA 1
ATOM 759 C C . GLU A 1 88 ? 19.087 13.420 -32.333 1.00 38.09 88 GLU A C 1
ATOM 761 O O . GLU A 1 88 ? 20.102 13.938 -32.790 1.00 38.09 88 GLU A O 1
ATOM 766 N N . ASN A 1 89 ? 18.874 13.350 -31.014 1.00 38.66 89 ASN A N 1
ATOM 767 C CA . ASN A 1 89 ? 19.915 13.225 -29.981 1.00 38.66 89 ASN A CA 1
ATOM 768 C C . ASN A 1 89 ? 19.294 13.204 -28.573 1.00 38.66 89 ASN A C 1
ATOM 770 O O . ASN A 1 89 ? 19.369 14.170 -27.818 1.00 38.66 89 ASN A O 1
ATOM 774 N N . MET A 1 90 ? 18.715 12.070 -28.183 1.00 37.78 90 MET A N 1
ATOM 775 C CA . MET A 1 90 ? 18.509 11.739 -26.773 1.00 37.78 90 MET A CA 1
ATOM 776 C C . MET A 1 90 ? 18.842 10.259 -26.614 1.00 37.78 90 MET A C 1
ATOM 778 O O . MET A 1 90 ? 18.291 9.409 -27.307 1.00 37.78 90 MET A O 1
ATOM 782 N N . THR A 1 91 ? 19.811 9.942 -25.764 1.00 40.97 91 THR A N 1
ATOM 783 C CA . THR A 1 91 ? 20.320 8.584 -25.568 1.00 40.97 91 THR A CA 1
ATOM 784 C C . THR A 1 91 ? 19.268 7.699 -24.886 1.00 40.97 91 THR A C 1
ATOM 786 O O . THR A 1 91 ? 19.306 7.496 -23.678 1.00 40.97 91 THR A O 1
ATOM 789 N N . ASP A 1 92 ? 18.348 7.122 -25.664 1.00 48.69 92 ASP A N 1
ATOM 790 C CA . ASP A 1 92 ? 17.300 6.166 -25.237 1.00 48.69 92 ASP A CA 1
ATOM 791 C C . ASP A 1 92 ? 17.861 4.808 -24.734 1.00 48.69 92 ASP A C 1
ATOM 793 O O . ASP A 1 92 ? 17.139 3.853 -24.459 1.00 48.69 92 ASP A O 1
ATOM 797 N N . LEU A 1 93 ? 19.185 4.697 -24.593 1.00 54.22 93 LEU A N 1
ATOM 798 C CA . LEU A 1 93 ? 19.888 3.472 -24.199 1.00 54.22 93 LEU A CA 1
ATOM 799 C C . LEU A 1 93 ? 19.988 3.268 -22.678 1.00 54.22 93 LEU A C 1
ATOM 801 O O . LEU A 1 93 ? 20.379 2.186 -22.238 1.00 54.22 93 LEU A O 1
ATOM 805 N N . ASP A 1 94 ? 19.616 4.266 -21.872 1.00 68.25 94 ASP A N 1
ATOM 806 C CA . ASP A 1 94 ? 19.766 4.239 -20.411 1.00 68.25 94 ASP A CA 1
ATOM 807 C C . ASP A 1 94 ? 18.433 4.249 -19.648 1.00 68.25 94 ASP A C 1
ATOM 809 O O . ASP A 1 94 ? 18.378 4.667 -18.493 1.00 68.25 94 ASP A O 1
ATOM 813 N N . LYS A 1 95 ? 17.359 3.729 -20.259 1.00 77.00 95 LYS A N 1
ATOM 814 C CA . LYS A 1 95 ? 16.076 3.487 -19.583 1.00 77.00 95 LYS A CA 1
ATOM 815 C C . LYS A 1 95 ? 15.835 2.005 -19.332 1.00 77.00 95 LYS A C 1
ATOM 817 O O . LYS A 1 95 ? 16.120 1.141 -20.162 1.00 77.00 95 LYS A O 1
ATOM 822 N N . ARG A 1 96 ? 15.274 1.693 -18.166 1.00 87.06 96 ARG A N 1
ATOM 823 C CA . ARG A 1 96 ? 14.899 0.331 -17.775 1.00 87.06 96 ARG A CA 1
ATOM 824 C C . ARG A 1 96 ? 13.536 0.332 -17.104 1.00 87.06 96 ARG A C 1
ATOM 826 O O . ARG A 1 96 ? 13.209 1.256 -16.384 1.00 87.06 96 ARG A O 1
ATOM 833 N N . TRP A 1 97 ? 12.775 -0.739 -17.287 1.00 89.38 97 TRP A N 1
ATOM 834 C CA . TRP A 1 97 ? 11.440 -0.867 -16.715 1.00 89.38 97 TRP A CA 1
ATOM 835 C C . TRP A 1 97 ? 11.382 -2.065 -15.771 1.00 89.38 97 TRP A C 1
ATOM 837 O O . TRP A 1 97 ? 11.942 -3.132 -16.059 1.00 89.38 97 TRP A O 1
ATOM 847 N N . GLU A 1 98 ? 10.725 -1.893 -14.628 1.00 92.62 98 GLU A N 1
ATOM 848 C CA 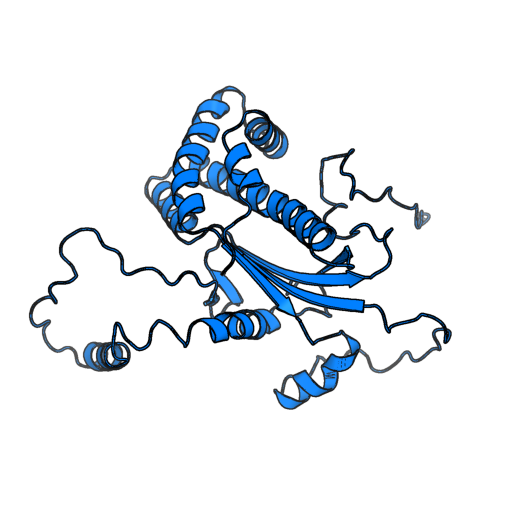. GLU A 1 98 ? 10.453 -2.971 -13.679 1.00 92.62 98 GLU A CA 1
ATOM 849 C C . GLU A 1 98 ? 8.979 -2.969 -13.285 1.00 92.62 98 GLU A C 1
ATOM 851 O O . GLU A 1 98 ? 8.450 -1.951 -12.858 1.00 92.62 98 GLU A O 1
ATOM 856 N N . ALA A 1 99 ? 8.315 -4.114 -13.420 1.00 93.62 99 ALA A N 1
ATOM 857 C CA . ALA A 1 99 ? 7.009 -4.324 -12.822 1.00 93.62 99 ALA A CA 1
ATOM 858 C C . ALA A 1 99 ? 7.211 -4.566 -11.330 1.00 93.62 99 ALA A C 1
ATOM 860 O O . ALA A 1 99 ? 8.136 -5.288 -10.945 1.00 93.62 99 ALA A O 1
ATOM 861 N N . VAL A 1 100 ? 6.352 -3.980 -10.505 1.00 95.00 100 VAL A N 1
ATOM 862 C CA . VAL A 1 100 ? 6.409 -4.087 -9.050 1.00 95.00 100 VAL A CA 1
ATOM 863 C C . VAL A 1 100 ? 5.020 -4.407 -8.521 1.00 95.00 100 VAL A C 1
ATOM 865 O O . VAL A 1 100 ? 4.032 -3.803 -8.939 1.00 95.00 100 VAL A O 1
ATOM 868 N N . VAL A 1 101 ? 4.963 -5.359 -7.596 1.00 95.25 101 VAL A N 1
ATOM 869 C CA . VAL A 1 101 ? 3.753 -5.770 -6.882 1.00 95.25 101 VAL A CA 1
ATOM 870 C C . VAL A 1 101 ? 4.006 -5.579 -5.397 1.00 95.25 101 VAL A C 1
ATOM 872 O O . VAL A 1 101 ? 5.023 -6.038 -4.882 1.00 95.25 101 VAL A O 1
ATOM 875 N N . ILE A 1 102 ? 3.091 -4.907 -4.707 1.00 95.38 102 ILE A N 1
ATOM 876 C CA . ILE A 1 102 ? 3.137 -4.703 -3.257 1.00 95.38 102 ILE A CA 1
ATOM 877 C C . ILE A 1 102 ? 1.764 -5.059 -2.693 1.00 95.38 102 ILE A C 1
ATOM 879 O O . ILE A 1 102 ? 0.753 -4.612 -3.232 1.00 95.38 102 ILE A O 1
ATOM 883 N N . SER A 1 103 ? 1.710 -5.838 -1.613 1.00 95.56 103 SER A N 1
ATOM 884 C CA . SER A 1 103 ? 0.454 -6.217 -0.957 1.00 95.56 103 SER A CA 1
ATOM 885 C C . SER A 1 103 ? 0.576 -6.184 0.560 1.00 95.56 103 SER A C 1
ATOM 887 O O . SER A 1 103 ? 1.617 -6.549 1.104 1.00 95.56 103 SER A O 1
ATOM 889 N N . LEU A 1 104 ? -0.503 -5.783 1.239 1.00 95.88 104 LEU A N 1
ATOM 890 C CA . LEU A 1 104 ? -0.640 -5.896 2.696 1.00 95.88 104 LEU A CA 1
ATOM 891 C C . LEU A 1 104 ? -1.246 -7.236 3.152 1.00 95.88 104 LEU A C 1
ATOM 893 O O . LEU A 1 104 ? -1.361 -7.467 4.356 1.00 95.88 104 LEU A O 1
ATOM 897 N N . GLY A 1 105 ? -1.623 -8.110 2.214 1.00 92.62 105 GLY A N 1
ATOM 898 C CA . GLY A 1 105 ? -2.164 -9.436 2.509 1.00 92.62 105 GLY A CA 1
ATOM 899 C C . GLY A 1 105 ? -3.689 -9.499 2.647 1.00 92.62 105 GLY A C 1
ATOM 900 O O . GLY A 1 105 ? -4.388 -8.487 2.727 1.00 92.62 105 GLY A O 1
ATOM 901 N N . TRP A 1 106 ? -4.210 -10.728 2.666 1.00 93.62 106 TRP A N 1
ATOM 902 C CA . TRP A 1 106 ? -5.646 -11.028 2.729 1.00 93.62 106 TRP A CA 1
ATOM 903 C C . TRP A 1 106 ? -6.246 -10.758 4.107 1.00 93.62 106 TRP A C 1
ATOM 905 O O . TRP A 1 106 ? -7.426 -10.438 4.213 1.00 93.62 106 TRP A O 1
ATOM 915 N N . GLY A 1 107 ? -5.447 -10.874 5.165 1.00 94.62 107 GLY A N 1
ATOM 916 C CA . GLY A 1 107 ? -5.875 -10.647 6.536 1.00 94.62 107 GLY A CA 1
ATOM 917 C C . GLY A 1 107 ? -6.421 -9.236 6.736 1.00 94.62 107 GLY A C 1
ATOM 918 O O . GLY A 1 107 ? -7.393 -9.062 7.465 1.00 94.62 107 GLY A O 1
ATOM 919 N N . VAL A 1 108 ? -5.861 -8.237 6.047 1.00 96.12 108 VAL A N 1
ATOM 920 C CA . VAL A 1 108 ? -6.360 -6.855 6.107 1.00 96.12 108 VAL A CA 1
ATOM 921 C C . VAL A 1 108 ? -7.757 -6.740 5.486 1.00 96.12 108 VAL A C 1
ATOM 923 O O . VAL A 1 108 ? -8.623 -6.075 6.058 1.00 96.12 108 VAL A O 1
ATOM 926 N N . ASP A 1 109 ? -8.008 -7.431 4.373 1.00 95.12 109 ASP A N 1
ATOM 927 C CA . ASP A 1 109 ? -9.337 -7.492 3.756 1.00 95.12 109 ASP A CA 1
ATOM 928 C C . ASP A 1 109 ? -10.333 -8.221 4.671 1.00 95.12 109 ASP A C 1
ATOM 930 O O . ASP A 1 109 ? -11.427 -7.716 4.920 1.00 95.12 109 ASP A O 1
ATOM 934 N N . ASP A 1 110 ? -9.937 -9.370 5.230 1.00 96.12 110 ASP A N 1
ATOM 935 C CA . ASP A 1 110 ? -10.763 -10.154 6.155 1.00 96.12 110 ASP A CA 1
ATOM 936 C C . ASP A 1 110 ? -11.117 -9.344 7.423 1.00 96.12 110 ASP A C 1
ATOM 938 O O . ASP A 1 110 ? -12.237 -9.442 7.940 1.00 96.12 110 ASP A O 1
ATOM 942 N N . LEU A 1 111 ? -10.184 -8.522 7.923 1.00 97.56 111 LEU A N 1
ATOM 943 C CA . LEU A 1 111 ? -10.406 -7.614 9.050 1.00 97.56 111 LEU A CA 1
ATOM 944 C C . LEU A 1 111 ? -11.413 -6.514 8.685 1.00 97.56 111 LEU A C 1
ATOM 946 O O . LEU A 1 111 ? -12.370 -6.289 9.430 1.00 97.56 111 LEU A O 1
ATOM 950 N N . GLN A 1 112 ? -11.261 -5.882 7.519 1.00 97.69 112 GLN A N 1
ATOM 951 C CA . GLN A 1 112 ? -12.209 -4.873 7.039 1.00 97.69 112 GLN A CA 1
ATOM 952 C C . GLN A 1 112 ? -13.614 -5.466 6.843 1.00 97.69 112 GLN A C 1
ATOM 954 O O . GLN A 1 112 ? -14.610 -4.867 7.250 1.00 97.69 112 GLN A O 1
ATOM 959 N N . GLU A 1 113 ? -13.713 -6.675 6.289 1.00 96.69 113 GLU A N 1
ATOM 960 C CA . GLU A 1 113 ? -14.980 -7.396 6.118 1.00 96.69 113 GLU A CA 1
ATOM 961 C C . GLU A 1 113 ? -15.606 -7.805 7.462 1.00 96.69 113 GLU A C 1
ATOM 963 O O . GLU A 1 113 ? -16.831 -7.841 7.605 1.00 96.69 113 GLU A O 1
ATOM 968 N N . SER A 1 114 ? -14.790 -8.086 8.481 1.00 97.94 114 SER A N 1
ATOM 969 C CA . SER A 1 114 ? -15.255 -8.309 9.855 1.00 97.94 114 SER A CA 1
ATOM 970 C C . SER A 1 114 ? -15.887 -7.049 10.452 1.00 97.94 114 SER A C 1
ATOM 972 O O . SER A 1 114 ? -17.000 -7.123 10.977 1.00 97.94 114 SER A O 1
ATOM 974 N N . TYR A 1 115 ? -15.240 -5.885 10.325 1.00 98.19 115 TYR A N 1
ATOM 975 C CA . TYR A 1 115 ? -15.817 -4.611 10.767 1.00 98.19 115 TYR A CA 1
ATOM 976 C C . TYR A 1 115 ? -17.100 -4.269 10.007 1.00 98.19 115 TYR A C 1
ATOM 978 O O . TYR A 1 115 ? -18.102 -3.906 10.625 1.00 98.19 115 TYR A O 1
ATOM 986 N N . SER A 1 116 ? -17.107 -4.455 8.686 1.00 96.69 116 SER A N 1
ATOM 987 C CA . SER A 1 116 ? -18.275 -4.181 7.847 1.00 96.69 116 SER A CA 1
ATOM 988 C C . SER A 1 116 ? -19.489 -5.010 8.279 1.00 96.69 116 SER A C 1
ATOM 990 O O . SER A 1 116 ? -20.562 -4.452 8.510 1.00 96.69 116 SER A O 1
ATOM 992 N N . ARG A 1 117 ? -19.311 -6.319 8.522 1.00 98.00 117 ARG A N 1
ATOM 993 C CA . ARG A 1 117 ? -20.381 -7.202 9.029 1.00 98.00 117 ARG A CA 1
ATOM 994 C C . ARG A 1 117 ? -20.914 -6.799 10.406 1.00 98.00 117 ARG A C 1
ATOM 996 O O . ARG A 1 117 ? -22.067 -7.084 10.709 1.00 98.00 117 ARG A O 1
ATOM 1003 N N . LYS A 1 118 ? -20.095 -6.141 11.230 1.00 98.00 118 LYS A N 1
ATOM 1004 C CA . LYS A 1 118 ? -20.483 -5.616 12.549 1.00 98.00 118 LYS A CA 1
ATOM 1005 C C . LYS A 1 118 ? -21.093 -4.208 12.488 1.00 98.00 118 LYS A C 1
ATOM 1007 O O . LYS A 1 118 ? -21.416 -3.655 13.532 1.00 98.00 118 LYS A O 1
ATOM 1012 N N . GLY A 1 119 ? -21.222 -3.603 11.303 1.00 97.88 119 GLY A N 1
ATOM 1013 C CA . GLY A 1 119 ? -21.682 -2.217 11.150 1.00 97.88 119 GLY A CA 1
ATOM 1014 C C . GLY A 1 119 ? -20.662 -1.167 11.611 1.00 97.88 119 GLY A C 1
ATOM 1015 O O . GLY A 1 119 ? -21.008 -0.004 11.797 1.00 97.88 119 GLY A O 1
ATOM 1016 N N . MET A 1 120 ? -19.397 -1.556 11.790 1.00 97.94 120 MET A N 1
ATOM 1017 C CA . MET A 1 120 ? -18.310 -0.706 12.284 1.00 97.94 120 MET A CA 1
ATOM 1018 C C . MET A 1 120 ? -17.700 0.121 11.139 1.00 97.94 120 MET A C 1
ATOM 1020 O O . MET A 1 120 ? -16.562 -0.094 10.716 1.00 97.94 120 MET A O 1
ATOM 1024 N N . LEU A 1 121 ? -18.492 1.044 10.581 1.00 97.12 121 LEU A N 1
ATOM 1025 C CA . LEU A 1 121 ? -18.116 1.825 9.392 1.00 97.12 121 LEU A CA 1
ATOM 1026 C C . LEU A 1 121 ? -16.925 2.764 9.645 1.00 97.12 121 LEU A C 1
ATOM 1028 O O . LEU A 1 121 ? -16.068 2.903 8.773 1.00 97.12 121 LEU A O 1
ATOM 1032 N N . SER A 1 122 ? -16.836 3.354 10.843 1.00 96.62 122 SER A N 1
ATOM 1033 C CA . SER A 1 122 ? -15.706 4.208 11.245 1.00 96.62 122 SER A CA 1
ATOM 1034 C C . SER A 1 122 ? -14.384 3.435 11.187 1.00 96.62 122 SER A C 1
ATOM 1036 O O . SER A 1 122 ? -13.418 3.883 10.577 1.00 96.62 122 SER A O 1
ATOM 1038 N N . GLN A 1 123 ? -14.365 2.212 11.718 1.00 98.31 123 GLN A N 1
ATOM 1039 C CA . GLN A 1 123 ? -13.185 1.350 11.746 1.00 98.31 123 GLN A CA 1
ATOM 1040 C C . GLN A 1 123 ? -12.830 0.818 10.354 1.00 98.31 123 GLN A C 1
ATOM 1042 O O . GLN A 1 123 ? -11.649 0.716 10.028 1.00 98.31 123 GLN A O 1
ATOM 1047 N N . CYS A 1 124 ? -13.824 0.558 9.493 1.00 98.25 124 CYS A N 1
ATOM 1048 C CA . CYS A 1 124 ? -13.572 0.254 8.080 1.00 98.25 124 CYS A CA 1
ATOM 1049 C C . CYS A 1 124 ? -12.818 1.397 7.386 1.00 98.25 124 CYS A C 1
ATOM 1051 O O . CYS A 1 124 ? -11.876 1.137 6.637 1.00 98.25 124 CYS A O 1
ATOM 1053 N N . TYR A 1 125 ? -13.224 2.643 7.648 1.00 98.00 125 TYR A N 1
ATOM 1054 C CA . TYR A 1 125 ? -12.592 3.839 7.093 1.00 98.00 125 TYR A CA 1
ATOM 1055 C C . TYR A 1 125 ? -11.211 4.116 7.708 1.00 98.00 125 TYR A C 1
ATOM 1057 O O . TYR A 1 125 ? -10.275 4.443 6.984 1.00 98.00 125 TYR A O 1
ATOM 1065 N N . MET A 1 126 ? -11.035 3.916 9.019 1.00 98.50 126 MET A N 1
ATOM 1066 C CA . MET A 1 126 ? -9.720 3.990 9.673 1.00 98.50 126 MET A CA 1
ATOM 1067 C C . MET A 1 126 ? -8.741 2.976 9.081 1.00 98.50 126 MET A C 1
ATOM 1069 O O . MET A 1 126 ? -7.615 3.338 8.750 1.00 98.50 126 MET A O 1
ATOM 1073 N N . LEU A 1 127 ? -9.177 1.727 8.890 1.00 98.50 127 LEU A N 1
ATOM 1074 C CA . LEU A 1 127 ? -8.380 0.682 8.249 1.00 98.50 127 LEU A CA 1
ATOM 1075 C C . LEU A 1 127 ? -7.994 1.080 6.819 1.00 98.50 127 LEU A C 1
ATOM 1077 O O . LEU A 1 127 ? -6.837 0.915 6.436 1.00 98.50 127 LEU A O 1
ATOM 1081 N N . GLU A 1 128 ? -8.927 1.651 6.052 1.00 98.00 128 GLU A N 1
ATOM 1082 C CA . GLU A 1 128 ? -8.665 2.170 4.704 1.00 98.00 128 GLU A CA 1
ATOM 1083 C C . GLU A 1 128 ? -7.572 3.248 4.709 1.00 98.00 128 GLU A C 1
ATOM 1085 O O . GLU A 1 128 ? -6.613 3.172 3.940 1.00 98.00 128 GLU A O 1
ATOM 1090 N N . ALA A 1 129 ? -7.691 4.227 5.609 1.00 98.06 129 ALA A N 1
ATOM 1091 C CA . ALA A 1 129 ? -6.745 5.329 5.746 1.00 98.06 129 ALA A CA 1
ATOM 1092 C C . ALA A 1 129 ? -5.345 4.841 6.151 1.00 98.06 129 ALA A C 1
ATOM 1094 O O . ALA A 1 129 ? -4.343 5.251 5.562 1.00 98.06 129 ALA A O 1
ATOM 1095 N N . LEU A 1 130 ? -5.273 3.930 7.125 1.00 98.50 130 LEU A N 1
ATOM 1096 C CA . LEU A 1 130 ? -4.025 3.322 7.589 1.00 98.50 130 LEU A CA 1
ATOM 1097 C C . LEU A 1 130 ? -3.352 2.505 6.479 1.00 98.50 130 LEU A C 1
ATOM 1099 O O . LEU A 1 130 ? -2.153 2.659 6.246 1.00 98.50 130 LEU A O 1
ATOM 1103 N N . ALA A 1 131 ? -4.116 1.667 5.773 1.00 97.94 131 ALA A N 1
ATOM 1104 C CA . ALA A 1 131 ? -3.610 0.851 4.673 1.00 97.94 131 ALA A CA 1
ATOM 1105 C C . ALA A 1 131 ? -3.112 1.717 3.506 1.00 97.94 131 ALA A C 1
ATOM 1107 O O . ALA A 1 131 ? -2.043 1.453 2.958 1.00 97.94 131 ALA A O 1
ATOM 1108 N N . GLY A 1 132 ? -3.854 2.773 3.157 1.00 95.50 132 GLY A N 1
ATOM 1109 C CA . GLY A 1 132 ? -3.473 3.715 2.108 1.00 95.50 132 GLY A CA 1
ATOM 1110 C C . GLY A 1 132 ? -2.163 4.443 2.414 1.00 95.50 132 GLY A C 1
ATOM 1111 O O . GLY A 1 132 ? -1.285 4.508 1.555 1.00 95.50 132 GLY A O 1
ATOM 1112 N N . GLU A 1 133 ? -1.984 4.935 3.643 1.00 96.12 133 GLU A N 1
ATOM 1113 C CA . GLU A 1 133 ? -0.721 5.564 4.061 1.00 96.12 133 GLU A CA 1
ATOM 1114 C C . GLU A 1 133 ? 0.443 4.579 4.090 1.00 96.12 133 GLU A C 1
ATOM 1116 O O . GLU A 1 133 ? 1.555 4.934 3.701 1.00 96.12 133 GLU A O 1
ATOM 1121 N N . LEU A 1 134 ? 0.195 3.337 4.504 1.00 95.56 134 LEU A N 1
ATOM 1122 C CA . LEU A 1 134 ? 1.228 2.311 4.538 1.00 95.56 134 LEU A CA 1
ATOM 1123 C C . LEU A 1 134 ? 1.691 1.912 3.126 1.00 95.56 134 LEU A C 1
ATOM 1125 O O . LEU A 1 134 ? 2.890 1.789 2.872 1.00 95.56 134 LEU A O 1
ATOM 1129 N N . LEU A 1 135 ? 0.754 1.769 2.182 1.00 95.12 135 LEU A N 1
ATOM 1130 C CA . LEU A 1 135 ? 1.076 1.558 0.768 1.00 95.12 135 LEU A CA 1
ATOM 1131 C C . LEU A 1 135 ? 1.800 2.772 0.172 1.00 95.12 135 LEU A C 1
ATOM 1133 O O . LEU A 1 135 ? 2.715 2.595 -0.629 1.00 95.12 135 LEU A O 1
ATOM 1137 N N . LEU A 1 136 ? 1.464 3.995 0.589 1.00 90.75 136 LEU A N 1
ATOM 1138 C CA . LEU A 1 136 ? 2.191 5.192 0.162 1.00 90.75 136 LEU A CA 1
ATOM 1139 C C . LEU A 1 136 ? 3.644 5.210 0.663 1.00 90.75 136 LEU A C 1
ATOM 1141 O O . LEU A 1 136 ? 4.555 5.519 -0.110 1.00 90.75 136 LEU A O 1
ATOM 1145 N N . ASP A 1 137 ? 3.884 4.836 1.920 1.00 92.12 137 ASP A N 1
ATOM 1146 C CA . ASP A 1 137 ? 5.242 4.729 2.465 1.00 92.12 137 ASP A CA 1
ATOM 1147 C C . ASP A 1 137 ? 6.069 3.667 1.716 1.00 92.12 137 ASP A C 1
ATOM 1149 O O . ASP A 1 137 ? 7.279 3.840 1.525 1.00 92.12 137 ASP A O 1
ATOM 1153 N N . SER A 1 138 ? 5.416 2.613 1.210 1.00 91.38 138 SER A N 1
ATOM 1154 C CA . SER A 1 138 ? 6.070 1.538 0.455 1.00 91.38 138 SER A CA 1
ATOM 1155 C C . SER A 1 138 ? 6.745 2.017 -0.840 1.00 91.38 138 SER A C 1
ATOM 1157 O O . SER A 1 138 ? 7.804 1.500 -1.189 1.00 91.38 138 SER A O 1
ATOM 1159 N N . TYR A 1 139 ? 6.233 3.060 -1.511 1.00 88.94 139 TYR A N 1
ATOM 1160 C CA . TYR A 1 139 ? 6.923 3.667 -2.664 1.00 88.94 139 TYR A CA 1
ATOM 1161 C C . TYR A 1 139 ? 8.243 4.315 -2.248 1.00 88.94 139 TYR A C 1
ATOM 1163 O O . TYR A 1 139 ? 9.259 4.199 -2.936 1.00 88.94 139 TYR A O 1
ATOM 1171 N N . GLY A 1 140 ? 8.238 4.985 -1.092 1.00 88.31 140 GLY A N 1
ATOM 1172 C CA . GLY A 1 140 ? 9.433 5.576 -0.506 1.00 88.31 140 GLY A CA 1
ATOM 1173 C C . GLY A 1 140 ? 10.482 4.518 -0.174 1.00 88.31 140 GLY A C 1
ATOM 1174 O O . GLY A 1 140 ? 11.657 4.717 -0.482 1.00 88.31 140 GLY A O 1
ATOM 1175 N N . ALA A 1 141 ? 10.069 3.391 0.409 1.00 90.50 141 ALA A N 1
ATOM 1176 C CA . ALA A 1 141 ? 10.983 2.288 0.697 1.00 90.50 141 ALA A CA 1
ATOM 1177 C C . ALA A 1 141 ? 11.471 1.567 -0.564 1.00 90.50 141 ALA A C 1
ATOM 1179 O O . ALA A 1 141 ? 12.659 1.265 -0.653 1.00 90.50 141 ALA A O 1
ATOM 1180 N N . TYR A 1 142 ? 10.618 1.379 -1.574 1.00 92.12 142 TYR A N 1
ATOM 1181 C CA . TYR A 1 142 ? 11.048 0.847 -2.866 1.00 92.12 142 TYR A CA 1
ATOM 1182 C C . TYR A 1 142 ? 12.103 1.749 -3.526 1.00 92.12 142 TYR A C 1
ATOM 1184 O O . TYR A 1 142 ? 13.127 1.257 -3.994 1.00 92.12 142 TYR A O 1
ATOM 1192 N N . ASN A 1 143 ? 11.920 3.073 -3.492 1.00 89.38 143 ASN A N 1
ATOM 1193 C CA . ASN A 1 143 ? 12.921 4.014 -4.003 1.00 89.38 143 ASN A CA 1
ATOM 1194 C C . ASN A 1 143 ? 14.258 3.905 -3.278 1.00 89.38 143 ASN A C 1
ATOM 1196 O O . ASN A 1 143 ? 15.293 3.845 -3.940 1.00 89.38 143 ASN A O 1
ATOM 1200 N N . ARG A 1 144 ? 14.238 3.857 -1.939 1.00 88.88 144 ARG A N 1
ATOM 1201 C CA . ARG A 1 144 ? 15.456 3.647 -1.142 1.00 88.88 144 ARG A CA 1
ATOM 1202 C C . ARG A 1 144 ? 16.132 2.336 -1.521 1.00 88.88 144 ARG A C 1
ATOM 1204 O O . ARG A 1 144 ? 17.315 2.334 -1.837 1.00 88.88 144 ARG A O 1
ATOM 1211 N N . TYR A 1 145 ? 15.360 1.252 -1.605 1.00 91.31 145 TYR A N 1
ATOM 1212 C CA . TYR A 1 145 ? 15.870 -0.050 -2.018 1.00 91.31 145 TYR A CA 1
ATOM 1213 C C . TYR A 1 145 ? 16.575 0.023 -3.380 1.00 91.31 145 TYR A C 1
ATOM 1215 O O . TYR A 1 145 ? 17.708 -0.440 -3.503 1.00 91.31 145 TYR A O 1
ATOM 1223 N N . VAL A 1 146 ? 15.939 0.622 -4.393 1.00 89.38 146 VAL A N 1
ATOM 1224 C CA . VAL A 1 146 ? 16.511 0.746 -5.744 1.00 89.38 146 VAL A CA 1
ATOM 1225 C C . VAL A 1 146 ? 17.814 1.552 -5.718 1.00 89.38 146 VAL A C 1
ATOM 1227 O O . VAL A 1 146 ? 18.789 1.124 -6.334 1.00 89.38 146 VAL A O 1
ATOM 1230 N N . GLN A 1 147 ? 17.859 2.656 -4.970 1.00 86.25 147 GLN A N 1
ATOM 1231 C CA . GLN A 1 147 ? 19.046 3.509 -4.836 1.00 86.25 147 GLN A CA 1
ATOM 1232 C C . GLN A 1 147 ? 20.202 2.820 -4.094 1.00 86.25 147 GLN A C 1
ATOM 1234 O O . GLN A 1 147 ? 21.358 2.975 -4.473 1.00 86.25 147 GLN A O 1
ATOM 1239 N N . GLU A 1 148 ? 19.903 2.059 -3.043 1.00 88.06 148 GLU A N 1
ATOM 1240 C CA . GLU A 1 148 ? 20.911 1.401 -2.200 1.00 88.06 148 GLU A CA 1
ATOM 1241 C C . GLU A 1 148 ? 21.469 0.119 -2.835 1.00 88.06 148 GLU A C 1
ATOM 1243 O O . GLU A 1 148 ? 22.626 -0.235 -2.614 1.00 88.06 148 GLU A O 1
ATOM 1248 N N . HIS A 1 149 ? 20.658 -0.585 -3.632 1.00 88.69 149 HIS A N 1
ATOM 1249 C CA . HIS A 1 149 ? 20.992 -1.920 -4.143 1.00 88.69 149 HIS A CA 1
ATOM 1250 C C . HIS A 1 149 ? 21.280 -1.948 -5.645 1.00 88.69 149 HIS A C 1
ATOM 1252 O O . HIS A 1 149 ? 21.650 -2.993 -6.190 1.00 88.69 149 HIS A O 1
ATOM 1258 N N . THR A 1 150 ? 21.092 -0.834 -6.354 1.00 87.62 150 THR A N 1
ATOM 1259 C CA . THR A 1 150 ? 21.309 -0.760 -7.800 1.00 87.62 150 THR A CA 1
ATOM 1260 C C . THR A 1 150 ? 22.000 0.546 -8.196 1.00 87.62 150 THR A C 1
ATOM 1262 O O . THR A 1 150 ? 22.145 1.458 -7.396 1.00 87.62 150 THR A O 1
ATOM 1265 N N . LYS A 1 151 ? 22.436 0.643 -9.458 1.00 87.06 151 LYS A N 1
ATOM 1266 C CA . LYS A 1 151 ? 22.955 1.892 -10.052 1.00 87.06 151 LYS A CA 1
ATOM 1267 C C . LYS A 1 151 ? 21.855 2.740 -10.708 1.00 87.06 151 LYS A C 1
ATOM 1269 O O . LYS A 1 151 ? 22.152 3.557 -11.573 1.00 87.06 151 LYS A O 1
ATOM 1274 N N . TRP A 1 152 ? 20.596 2.447 -10.399 1.00 87.88 152 TRP A N 1
ATOM 1275 C CA . TRP A 1 152 ? 19.429 3.034 -11.041 1.00 87.88 152 TRP A CA 1
ATOM 1276 C C . TRP A 1 152 ? 18.633 3.868 -10.040 1.00 87.88 152 TRP A C 1
ATOM 1278 O O . TRP A 1 152 ? 18.691 3.640 -8.834 1.00 87.88 152 TRP A O 1
ATOM 1288 N N . HIS A 1 153 ? 17.849 4.801 -10.563 1.00 86.94 153 HIS A N 1
ATOM 1289 C CA . HIS A 1 153 ? 16.922 5.650 -9.829 1.00 86.94 153 HIS A CA 1
ATOM 1290 C C . HIS A 1 153 ? 15.540 5.543 -10.465 1.00 86.94 153 HIS A C 1
ATOM 1292 O O . HIS A 1 153 ? 15.429 5.419 -11.685 1.00 86.94 153 HIS A O 1
ATOM 1298 N N . VAL A 1 154 ? 14.485 5.585 -9.650 1.00 86.25 154 VAL A N 1
ATOM 1299 C CA . VAL A 1 154 ? 13.110 5.578 -10.162 1.00 86.25 154 VAL A CA 1
ATOM 1300 C C . VAL A 1 154 ? 12.788 6.947 -10.753 1.00 86.25 154 VAL A C 1
ATOM 1302 O O . VAL A 1 154 ? 12.618 7.925 -10.023 1.00 86.25 154 VAL A O 1
ATOM 1305 N N . ALA A 1 155 ? 12.689 6.989 -12.077 1.00 84.38 155 ALA A N 1
ATOM 1306 C CA . ALA A 1 155 ? 12.303 8.160 -12.840 1.00 84.38 155 ALA A CA 1
ATOM 1307 C C . ALA A 1 155 ? 10.797 8.396 -12.758 1.00 84.38 155 ALA A C 1
ATOM 1309 O O . ALA A 1 155 ? 10.395 9.525 -12.526 1.00 84.38 155 ALA A O 1
ATOM 1310 N N . ARG A 1 156 ? 9.957 7.365 -12.915 1.00 83.19 156 ARG A N 1
ATOM 1311 C CA . ARG A 1 156 ? 8.491 7.510 -12.942 1.00 83.19 156 ARG A CA 1
ATOM 1312 C C . ARG A 1 156 ? 7.789 6.213 -12.540 1.00 83.19 156 ARG A C 1
ATOM 1314 O O . ARG A 1 156 ? 8.366 5.133 -12.630 1.00 83.19 156 ARG A O 1
ATOM 1321 N N . TYR A 1 157 ? 6.544 6.334 -12.087 1.00 88.12 157 TYR A N 1
ATOM 1322 C CA . TYR A 1 157 ? 5.642 5.206 -11.864 1.00 88.12 157 TYR A CA 1
ATOM 1323 C C . TYR A 1 157 ? 4.477 5.293 -12.837 1.00 88.12 157 TYR A C 1
ATOM 1325 O O . TYR A 1 157 ? 3.900 6.368 -12.998 1.00 88.12 157 TYR A O 1
ATOM 1333 N N . HIS A 1 158 ? 4.117 4.159 -13.421 1.00 87.62 158 HIS A N 1
ATOM 1334 C CA . HIS A 1 158 ? 2.983 4.021 -14.320 1.00 87.62 158 HIS A CA 1
ATOM 1335 C C . HIS A 1 158 ? 2.033 2.973 -13.758 1.00 87.62 158 HIS A C 1
ATOM 1337 O O . HIS A 1 158 ? 2.440 1.840 -13.480 1.00 87.62 158 HIS A O 1
ATOM 1343 N N . PHE A 1 159 ? 0.776 3.358 -13.565 1.00 91.44 159 PHE A N 1
ATOM 1344 C CA . PHE A 1 159 ? -0.248 2.480 -13.021 1.00 91.44 159 PHE A CA 1
ATOM 1345 C C . PHE A 1 159 ? -1.118 1.961 -14.171 1.00 91.44 159 PHE A C 1
ATOM 1347 O O . PHE A 1 159 ? -1.582 2.758 -14.986 1.00 91.44 159 PHE A O 1
ATOM 1354 N N . PRO A 1 160 ? -1.365 0.645 -14.270 1.00 89.44 160 PRO A N 1
ATOM 1355 C CA . PRO A 1 160 ? -2.299 0.121 -15.258 1.00 89.44 160 PRO A CA 1
ATOM 1356 C C . PRO A 1 160 ? -3.669 0.809 -15.152 1.00 89.44 160 PRO A C 1
ATOM 1358 O O . PRO A 1 160 ? -4.246 0.899 -14.069 1.00 89.44 160 PRO A O 1
ATOM 1361 N N . GLY A 1 161 ? -4.163 1.322 -16.275 1.00 85.38 161 GLY A N 1
ATOM 1362 C CA . GLY A 1 161 ? -5.392 2.104 -16.390 1.00 85.38 161 GLY A CA 1
ATOM 1363 C C . GLY A 1 161 ? -5.237 3.615 -16.176 1.00 85.38 161 GLY A C 1
ATOM 1364 O O . GLY A 1 161 ? -6.219 4.330 -16.363 1.00 85.38 161 GLY A O 1
ATOM 1365 N N . SER A 1 162 ? -4.055 4.131 -15.806 1.00 81.00 162 SER A N 1
ATOM 1366 C CA . SER A 1 162 ? -3.860 5.579 -15.593 1.00 81.00 162 SER A CA 1
ATOM 1367 C C . SER A 1 162 ? -3.447 6.351 -16.847 1.00 81.00 162 SER A C 1
ATOM 1369 O O . SER A 1 162 ? -3.620 7.565 -16.899 1.00 81.00 162 SER A O 1
ATOM 1371 N N . GLU A 1 163 ? -2.857 5.676 -17.832 1.00 76.94 163 GLU A N 1
ATOM 1372 C CA . GLU A 1 163 ? -2.309 6.274 -19.053 1.00 76.94 163 GLU A CA 1
ATOM 1373 C C . GLU A 1 163 ? -2.628 5.366 -20.253 1.00 76.94 163 GLU A C 1
ATOM 1375 O O . GLU A 1 163 ? -2.674 4.146 -20.104 1.00 76.94 163 GLU A O 1
ATOM 1380 N N . GLU A 1 164 ? -2.800 5.932 -21.454 1.00 73.75 164 GLU A N 1
ATOM 1381 C CA . GLU A 1 164 ? -3.061 5.153 -22.685 1.00 73.75 164 GLU A CA 1
ATOM 1382 C C . GLU A 1 164 ? -1.951 4.130 -22.983 1.00 73.75 164 GLU A C 1
ATOM 1384 O O . GLU A 1 164 ? -2.192 3.077 -23.579 1.00 73.75 164 GLU A O 1
ATOM 1389 N N . ASP A 1 165 ? -0.725 4.428 -22.546 1.00 76.25 165 ASP A N 1
ATOM 1390 C CA . ASP A 1 165 ? 0.438 3.565 -22.737 1.00 76.25 165 ASP A CA 1
ATOM 1391 C C . ASP A 1 165 ? 0.461 2.347 -21.806 1.00 76.25 165 ASP A C 1
ATOM 1393 O O . ASP A 1 165 ? 1.136 1.356 -22.100 1.00 76.25 165 ASP A O 1
ATOM 1397 N N . PHE A 1 166 ? -0.327 2.393 -20.731 1.00 83.31 166 PHE A N 1
ATOM 1398 C CA . PHE A 1 166 ? -0.409 1.375 -19.690 1.00 83.31 166 PHE A CA 1
ATOM 1399 C C . PHE A 1 166 ? -1.880 1.010 -19.451 1.00 83.31 166 PHE A C 1
ATOM 1401 O O . PHE A 1 166 ? -2.446 1.399 -18.430 1.00 83.31 166 PHE A O 1
ATOM 1408 N N . PRO A 1 167 ? -2.529 0.295 -20.390 1.00 86.50 167 PRO A N 1
ATOM 1409 C CA . PRO A 1 167 ? -3.935 -0.088 -20.270 1.00 86.50 167 PRO A CA 1
ATOM 1410 C C . PRO A 1 167 ? -4.163 -1.023 -19.075 1.00 86.50 167 PRO A C 1
ATOM 1412 O O . PRO A 1 167 ? -3.263 -1.756 -18.667 1.00 86.50 167 PRO A O 1
ATOM 1415 N N . LEU A 1 168 ? -5.370 -1.026 -18.506 1.00 87.12 168 LEU A N 1
ATOM 1416 C CA . LEU A 1 168 ? -5.688 -1.849 -17.330 1.00 87.12 168 LEU A CA 1
ATOM 1417 C C . LEU A 1 168 ? -5.586 -3.353 -17.644 1.00 87.12 168 LEU A C 1
ATOM 1419 O O . LEU A 1 168 ? -5.216 -4.163 -16.795 1.00 87.12 168 LEU A O 1
ATOM 1423 N N . GLU A 1 169 ? -5.856 -3.714 -18.894 1.00 86.69 169 GLU A N 1
ATOM 1424 C CA . GLU A 1 169 ? -5.885 -5.065 -19.447 1.00 86.69 169 GLU A CA 1
ATOM 1425 C C . GLU A 1 169 ? -4.524 -5.768 -19.420 1.00 86.69 169 GLU A C 1
ATOM 1427 O O . GLU A 1 169 ? -4.471 -6.984 -19.573 1.00 86.69 169 GLU A O 1
ATOM 1432 N N . MET A 1 170 ? -3.427 -5.041 -19.173 1.00 87.56 170 MET A N 1
ATOM 1433 C CA . MET A 1 170 ? -2.101 -5.639 -18.993 1.00 87.56 170 MET A CA 1
ATOM 1434 C C . MET A 1 170 ? -1.890 -6.255 -17.597 1.00 87.56 170 MET A C 1
ATOM 1436 O O . MET A 1 170 ? -0.906 -6.963 -17.382 1.00 87.56 170 MET A O 1
ATOM 1440 N N . LEU A 1 171 ? -2.774 -5.982 -16.626 1.00 89.50 171 LEU A N 1
ATOM 1441 C CA . LEU A 1 171 ? -2.648 -6.484 -15.251 1.00 89.50 171 LEU A CA 1
ATOM 1442 C C . LEU A 1 171 ? -2.493 -8.013 -15.149 1.00 89.50 171 LEU A C 1
ATOM 1444 O O . LEU A 1 171 ? -1.599 -8.444 -14.415 1.00 89.50 171 LEU A O 1
ATOM 1448 N N . PRO A 1 172 ? -3.290 -8.845 -15.853 1.00 89.12 172 PRO A N 1
ATOM 1449 C CA . PRO A 1 172 ? -3.155 -10.297 -15.781 1.00 89.12 172 PRO A CA 1
ATOM 1450 C C . PRO A 1 172 ? -1.771 -10.774 -16.231 1.00 89.12 172 PRO A C 1
ATOM 1452 O O . PRO A 1 172 ? -1.168 -11.593 -15.542 1.00 89.12 172 PRO A O 1
ATOM 1455 N N . ASP A 1 173 ? -1.230 -10.206 -17.315 1.00 86.38 173 ASP A N 1
ATOM 1456 C CA . ASP A 1 173 ? 0.099 -10.555 -17.832 1.00 86.38 173 ASP A CA 1
ATOM 1457 C C . ASP A 1 173 ? 1.206 -10.181 -16.834 1.00 86.38 173 ASP A C 1
ATOM 1459 O O . ASP A 1 173 ? 2.150 -10.949 -16.619 1.00 86.38 173 ASP A O 1
ATOM 1463 N N . ILE A 1 174 ? 1.084 -9.014 -16.181 1.00 89.00 174 ILE A N 1
ATOM 1464 C CA . ILE A 1 174 ? 2.002 -8.617 -15.107 1.00 89.00 174 ILE A CA 1
ATOM 1465 C C . ILE A 1 174 ? 1.957 -9.660 -13.988 1.00 89.00 174 ILE A C 1
ATOM 1467 O O . ILE A 1 174 ? 2.998 -10.187 -13.599 1.00 89.00 174 ILE A O 1
ATOM 1471 N N . LEU A 1 175 ? 0.767 -9.978 -13.475 1.00 89.62 175 LEU A N 1
ATOM 1472 C CA . LEU A 1 175 ? 0.601 -10.891 -12.343 1.00 89.62 175 LEU A CA 1
ATOM 1473 C C . LEU A 1 175 ? 1.023 -12.334 -12.678 1.00 89.62 175 LEU A C 1
ATOM 1475 O O . LEU A 1 175 ? 1.639 -13.003 -11.844 1.00 89.62 175 LEU A O 1
ATOM 1479 N N . GLU A 1 176 ? 0.785 -12.808 -13.902 1.00 85.12 176 GLU A N 1
ATOM 1480 C CA . GLU A 1 176 ? 1.239 -14.123 -14.372 1.00 85.12 176 GLU A CA 1
ATOM 1481 C C . GLU A 1 176 ? 2.774 -14.215 -14.403 1.00 85.12 176 GLU A C 1
ATOM 1483 O O . GLU A 1 176 ? 3.366 -15.225 -13.983 1.00 85.12 176 GLU A O 1
ATOM 1488 N N . ALA A 1 177 ? 3.446 -13.126 -14.797 1.00 83.81 177 ALA A N 1
ATOM 1489 C CA . ALA A 1 177 ? 4.900 -13.049 -14.740 1.00 83.81 177 ALA A CA 1
ATOM 1490 C C . ALA A 1 177 ? 5.414 -13.281 -13.313 1.00 83.81 177 ALA A C 1
ATOM 1492 O O . ALA A 1 177 ? 6.449 -13.929 -13.146 1.00 83.81 177 ALA A O 1
ATOM 1493 N N . PHE A 1 178 ? 4.695 -12.836 -12.276 1.00 83.75 178 PHE A N 1
ATOM 1494 C CA . PHE A 1 178 ? 5.008 -13.117 -10.868 1.00 83.75 178 PHE A CA 1
ATOM 1495 C C . PHE A 1 178 ? 4.641 -14.548 -10.442 1.00 83.75 178 PHE A C 1
ATOM 1497 O O . PHE A 1 178 ? 5.452 -15.207 -9.787 1.00 83.75 178 PHE A O 1
ATOM 1504 N N . ALA A 1 179 ? 3.517 -15.099 -10.912 1.00 72.44 179 ALA A N 1
ATOM 1505 C CA . ALA A 1 179 ? 3.050 -16.447 -10.563 1.00 72.44 179 ALA A CA 1
ATOM 1506 C C . ALA A 1 179 ? 4.035 -17.579 -10.929 1.00 72.44 179 ALA A C 1
ATOM 1508 O O . ALA A 1 179 ? 4.108 -18.595 -10.228 1.00 72.44 179 ALA A O 1
ATOM 1509 N N . SER A 1 180 ? 4.833 -17.378 -11.982 1.00 55.19 180 SER A N 1
ATOM 1510 C CA . SER A 1 180 ? 5.784 -18.351 -12.549 1.00 55.19 180 SER A CA 1
ATOM 1511 C C . SER A 1 180 ? 6.913 -18.788 -11.593 1.00 55.19 180 SER A C 1
ATOM 1513 O O . SER A 1 180 ? 7.597 -19.776 -11.854 1.00 55.19 180 SER A O 1
ATOM 1515 N N . GLN A 1 181 ? 7.122 -18.085 -10.473 1.00 52.09 181 GLN A N 1
ATOM 1516 C CA . GLN A 1 181 ? 8.130 -18.436 -9.459 1.00 52.09 181 GLN A CA 1
ATOM 1517 C C . GLN A 1 181 ? 7.647 -19.443 -8.404 1.00 52.09 181 GLN A C 1
ATOM 1519 O O . GLN A 1 181 ? 8.467 -19.985 -7.673 1.00 52.09 181 GLN A O 1
ATOM 1524 N N . CYS A 1 182 ? 6.351 -19.759 -8.354 1.00 44.28 182 CYS A N 1
ATOM 1525 C CA . CYS A 1 182 ? 5.780 -20.630 -7.318 1.00 44.28 182 CYS A CA 1
ATOM 1526 C C . CYS A 1 182 ? 5.719 -22.124 -7.710 1.00 44.28 182 CYS A C 1
ATOM 1528 O O . CYS A 1 182 ? 5.280 -22.960 -6.927 1.00 44.28 182 CYS A O 1
ATOM 1530 N N . HIS A 1 183 ? 6.151 -22.497 -8.921 1.00 33.38 183 HIS A N 1
ATOM 1531 C CA . HIS A 1 183 ? 6.023 -23.871 -9.431 1.00 33.38 183 HIS A CA 1
ATOM 1532 C C . HIS A 1 183 ? 7.088 -24.867 -8.941 1.00 33.38 183 HIS A C 1
ATOM 1534 O O . HIS A 1 183 ? 7.100 -25.998 -9.420 1.00 33.38 183 HIS A O 1
ATOM 1540 N N . ARG A 1 184 ? 7.961 -24.500 -7.992 1.00 32.91 184 ARG A N 1
ATOM 1541 C CA . ARG A 1 184 ? 8.995 -25.420 -7.483 1.00 32.91 184 ARG A CA 1
ATOM 1542 C C . ARG A 1 184 ? 8.768 -25.947 -6.058 1.00 32.91 184 ARG A C 1
ATOM 1544 O O . ARG A 1 184 ? 9.464 -26.876 -5.685 1.00 32.91 184 ARG A O 1
ATOM 1551 N N . GLU A 1 185 ? 7.780 -25.446 -5.310 1.00 35.62 185 GLU A N 1
ATOM 1552 C CA . GLU A 1 185 ? 7.574 -25.853 -3.899 1.00 35.62 185 GLU A CA 1
ATOM 1553 C C . GLU A 1 185 ? 6.146 -26.326 -3.545 1.00 35.62 185 GLU A C 1
ATOM 1555 O O . GLU A 1 185 ? 5.904 -26.730 -2.415 1.00 35.62 185 GLU A O 1
ATOM 1560 N N . VAL A 1 186 ? 5.196 -26.368 -4.493 1.00 39.69 186 VAL A N 1
ATOM 1561 C CA . VAL A 1 186 ? 3.793 -26.792 -4.224 1.00 39.69 186 VAL A CA 1
ATOM 1562 C C . VAL A 1 186 ? 3.374 -28.038 -5.025 1.00 39.69 186 VAL A C 1
ATOM 1564 O O . VAL A 1 186 ? 2.195 -28.366 -5.116 1.00 39.69 186 VAL A O 1
ATOM 1567 N N . ALA A 1 187 ? 4.322 -28.758 -5.629 1.00 32.81 187 ALA A N 1
ATOM 1568 C CA . ALA A 1 187 ? 4.025 -30.041 -6.278 1.00 32.81 187 ALA A CA 1
ATOM 1569 C C . ALA A 1 187 ? 3.928 -31.215 -5.281 1.00 32.81 187 ALA A C 1
ATOM 1571 O O . ALA A 1 187 ? 3.307 -32.220 -5.613 1.00 32.81 187 ALA A O 1
ATOM 1572 N N . ASP A 1 188 ? 4.457 -31.064 -4.060 1.00 37.56 188 ASP A N 1
ATOM 1573 C CA . ASP A 1 188 ? 4.604 -32.175 -3.106 1.00 37.56 188 ASP A CA 1
ATOM 1574 C C . ASP A 1 188 ? 3.570 -32.204 -1.968 1.00 37.56 188 ASP A C 1
ATOM 1576 O O . ASP A 1 188 ? 3.628 -33.099 -1.130 1.00 37.56 188 ASP A O 1
ATOM 1580 N N . ILE A 1 189 ? 2.607 -31.271 -1.913 1.00 46.34 189 ILE A N 1
ATOM 1581 C CA . ILE A 1 189 ? 1.685 -31.192 -0.757 1.00 46.34 189 ILE A CA 1
ATOM 1582 C C . ILE A 1 189 ? 0.221 -31.502 -1.102 1.00 46.34 189 ILE A C 1
ATOM 1584 O O . ILE A 1 189 ? -0.465 -32.071 -0.261 1.00 46.34 189 ILE A O 1
ATOM 1588 N N . CYS A 1 190 ? -0.257 -31.263 -2.331 1.00 31.12 190 CYS A N 1
ATOM 1589 C CA . CYS A 1 190 ? -1.588 -31.724 -2.758 1.00 31.12 190 CYS A CA 1
ATOM 1590 C C . CYS A 1 190 ? -1.601 -32.065 -4.259 1.00 31.12 190 CYS A C 1
ATOM 1592 O O . CYS A 1 190 ? -1.427 -31.162 -5.085 1.00 31.12 190 CYS A O 1
ATOM 1594 N N . PRO A 1 191 ? -1.834 -33.329 -4.661 1.00 33.72 191 PRO A N 1
ATOM 1595 C CA . PRO A 1 191 ? -1.992 -33.661 -6.070 1.00 33.72 191 PRO A CA 1
ATOM 1596 C C . PRO A 1 191 ? -3.200 -32.916 -6.659 1.00 33.72 191 PRO A C 1
ATOM 1598 O O . PRO A 1 191 ? -4.250 -32.808 -6.031 1.00 33.72 191 PRO A O 1
ATOM 1601 N N . ARG A 1 192 ? -3.037 -32.404 -7.888 1.00 38.50 192 ARG A N 1
ATOM 1602 C CA . ARG A 1 192 ? -4.015 -31.664 -8.717 1.00 38.50 192 ARG A CA 1
ATOM 1603 C C . ARG A 1 192 ? -5.278 -32.476 -9.084 1.00 38.50 192 ARG A C 1
ATOM 1605 O O . ARG A 1 192 ? -5.647 -32.534 -10.254 1.00 38.50 192 ARG A O 1
ATOM 1612 N N . ARG A 1 193 ? -5.929 -33.139 -8.129 1.00 36.25 193 ARG A N 1
ATOM 1613 C CA . ARG A 1 193 ? -7.127 -33.952 -8.377 1.00 36.25 193 ARG A CA 1
ATOM 1614 C C . ARG A 1 193 ? -8.420 -33.315 -7.879 1.00 36.25 193 ARG A C 1
ATOM 1616 O O . ARG A 1 193 ? -9.460 -33.564 -8.471 1.00 36.25 193 ARG A O 1
ATOM 1623 N N . ASP A 1 194 ? -8.348 -32.407 -6.911 1.00 38.72 194 ASP A N 1
ATOM 1624 C CA . ASP A 1 194 ? -9.570 -32.015 -6.206 1.00 38.72 194 ASP A CA 1
ATOM 1625 C C . ASP A 1 194 ? -10.355 -30.880 -6.882 1.00 38.72 194 ASP A C 1
ATOM 1627 O O . ASP A 1 194 ? -11.572 -30.853 -6.788 1.00 38.72 194 ASP A O 1
ATOM 1631 N N . VAL A 1 195 ? -9.735 -29.972 -7.645 1.00 40.28 195 VAL A N 1
ATOM 1632 C CA . VAL A 1 195 ? -10.465 -28.793 -8.175 1.00 40.28 195 VAL A CA 1
ATOM 1633 C C . VAL A 1 195 ? -11.464 -29.146 -9.289 1.00 40.28 195 VAL A C 1
ATOM 1635 O O . VAL A 1 195 ? -12.503 -28.499 -9.400 1.00 40.28 195 VAL A O 1
ATOM 1638 N N . LEU A 1 196 ? -11.186 -30.176 -10.095 1.00 39.34 196 LEU A N 1
ATOM 1639 C CA . LEU A 1 196 ? -12.062 -30.563 -11.211 1.00 39.34 196 LEU A CA 1
ATOM 1640 C C . LEU A 1 196 ? -13.218 -31.477 -10.774 1.00 39.34 196 LEU A C 1
ATOM 1642 O O . LEU A 1 196 ? -14.295 -31.395 -11.356 1.00 39.34 196 LEU A O 1
ATOM 1646 N N . GLN A 1 197 ? -13.046 -32.269 -9.712 1.00 39.59 197 GLN A N 1
ATOM 1647 C CA . GLN A 1 197 ? -14.106 -33.150 -9.207 1.00 39.59 197 GLN A CA 1
ATOM 1648 C C . GLN A 1 197 ? -15.252 -32.364 -8.543 1.00 39.59 197 GLN A C 1
ATOM 1650 O O . GLN A 1 197 ? -16.423 -32.692 -8.729 1.00 39.59 197 GLN A O 1
ATOM 1655 N N . TYR A 1 198 ? -14.939 -31.259 -7.852 1.00 39.28 198 TYR A N 1
ATOM 1656 C CA . TYR A 1 198 ? -15.955 -30.430 -7.188 1.00 39.28 198 TYR A CA 1
ATOM 1657 C C . TYR A 1 198 ? -16.911 -29.716 -8.156 1.00 39.28 198 TYR A C 1
ATOM 1659 O O . TYR A 1 198 ? -18.048 -29.426 -7.780 1.00 39.28 198 TYR A O 1
ATOM 1667 N N . GLN A 1 199 ? -16.483 -29.422 -9.388 1.00 39.62 199 GLN A N 1
ATOM 1668 C CA . GLN A 1 199 ? -17.346 -28.758 -10.372 1.00 39.62 199 GLN A CA 1
ATOM 1669 C C . GLN A 1 199 ? -18.322 -29.730 -11.051 1.00 39.62 199 GLN A C 1
ATOM 1671 O O . GLN A 1 199 ? -19.437 -29.326 -11.379 1.00 39.62 199 GLN A O 1
ATOM 1676 N N . GLU A 1 200 ? -17.955 -31.006 -11.202 1.00 42.00 200 GLU A N 1
ATOM 1677 C CA . GLU A 1 200 ? -18.838 -32.031 -11.778 1.00 42.00 200 GLU A CA 1
ATOM 1678 C C . GLU A 1 200 ? -19.869 -32.553 -10.763 1.00 42.00 200 GLU A C 1
ATOM 1680 O O . GLU A 1 200 ? -21.036 -32.744 -11.107 1.00 42.00 200 GLU A O 1
ATOM 1685 N N . GLU A 1 201 ? -19.494 -32.713 -9.490 1.00 40.34 201 GLU A N 1
ATOM 1686 C CA . GLU A 1 201 ? -20.394 -33.251 -8.455 1.00 40.34 201 GLU A CA 1
ATOM 1687 C C . GLU A 1 201 ? -21.505 -32.260 -8.044 1.00 40.34 201 GLU A C 1
ATOM 1689 O O . GLU A 1 201 ? -22.625 -32.675 -7.729 1.00 40.34 201 GLU A O 1
ATOM 1694 N N . ALA A 1 202 ? -21.254 -30.947 -8.136 1.00 41.69 202 ALA A N 1
ATOM 1695 C CA . ALA A 1 202 ? -22.259 -29.906 -7.889 1.00 41.69 202 ALA A CA 1
ATOM 1696 C C . ALA A 1 202 ? -23.377 -29.867 -8.953 1.00 41.69 202 ALA A C 1
ATOM 1698 O O . ALA A 1 202 ? -24.492 -29.434 -8.660 1.00 41.69 202 ALA A O 1
ATOM 1699 N N . ALA A 1 203 ? -23.111 -30.350 -10.172 1.00 44.59 203 ALA A N 1
ATOM 1700 C CA . ALA A 1 203 ? -24.096 -30.394 -11.253 1.00 44.59 203 ALA A CA 1
ATOM 1701 C C . ALA A 1 203 ? -25.094 -31.567 -11.127 1.00 44.59 203 ALA A C 1
ATOM 1703 O O . ALA A 1 203 ? -26.157 -31.534 -11.746 1.00 44.59 203 ALA A O 1
ATOM 1704 N N . LEU A 1 204 ? -24.795 -32.587 -10.308 1.00 46.59 204 LEU A N 1
ATOM 1705 C CA . LEU A 1 204 ? -25.502 -33.880 -10.304 1.00 46.59 204 LEU A CA 1
ATOM 1706 C C . LEU A 1 204 ? -26.445 -34.138 -9.108 1.00 46.59 204 LEU A C 1
ATOM 1708 O O . LEU A 1 204 ? -27.062 -35.198 -9.065 1.00 46.59 204 LEU A O 1
ATOM 1712 N N . HIS A 1 205 ? -26.611 -33.202 -8.160 1.00 44.53 205 HIS A N 1
ATOM 1713 C CA . HIS A 1 205 ? -27.560 -33.319 -7.026 1.00 44.53 205 HIS A CA 1
ATOM 1714 C C . HIS A 1 205 ? -27.487 -34.654 -6.239 1.00 44.53 205 HIS A C 1
ATOM 1716 O O . HIS A 1 205 ? -28.495 -35.143 -5.725 1.00 44.53 205 HIS A O 1
ATOM 1722 N N . LEU A 1 206 ? -26.301 -35.257 -6.110 1.00 42.62 206 LEU A N 1
ATOM 1723 C CA . LEU A 1 206 ? -26.111 -36.417 -5.233 1.00 42.62 206 LEU A CA 1
ATOM 1724 C C . LEU A 1 206 ? -26.036 -35.980 -3.756 1.00 42.62 206 LEU A C 1
ATOM 1726 O O . LEU A 1 206 ? -25.496 -34.913 -3.453 1.00 42.62 206 LEU A O 1
ATOM 1730 N N . PRO A 1 207 ? -26.573 -36.783 -2.815 1.00 35.34 207 PRO A N 1
ATOM 1731 C CA . PRO A 1 207 ? -26.577 -36.433 -1.402 1.00 35.34 207 PRO A CA 1
ATOM 1732 C C . PRO A 1 207 ? -25.143 -36.377 -0.865 1.00 35.34 207 PRO A C 1
ATOM 1734 O O . PRO A 1 207 ? -24.360 -37.303 -1.084 1.00 35.34 207 PRO A O 1
ATOM 1737 N N . ARG A 1 208 ? -24.827 -35.290 -0.144 1.00 38.69 208 ARG A N 1
ATOM 1738 C CA . ARG A 1 208 ? -23.561 -35.079 0.575 1.00 38.69 208 ARG A CA 1
ATOM 1739 C C . ARG A 1 208 ? -23.217 -36.324 1.394 1.00 38.69 208 ARG A C 1
ATOM 1741 O O . ARG A 1 208 ? -23.849 -36.579 2.417 1.00 38.69 208 ARG A O 1
ATOM 1748 N N . LYS A 1 209 ? -22.216 -37.085 0.952 1.00 34.81 209 LYS A N 1
ATOM 1749 C CA . LYS A 1 209 ? -21.572 -38.093 1.790 1.00 34.81 209 LYS A CA 1
ATOM 1750 C C . LYS A 1 209 ? -20.495 -37.407 2.619 1.00 34.81 209 LYS A C 1
ATOM 1752 O O . LYS A 1 209 ? -19.629 -36.747 2.062 1.00 34.81 209 LYS A O 1
ATOM 1757 N N . GLU A 1 210 ? -20.688 -37.539 3.926 1.00 36.19 210 GLU A N 1
ATOM 1758 C CA . GLU A 1 210 ? -19.784 -37.378 5.068 1.00 36.19 210 GLU A CA 1
ATOM 1759 C C . GLU A 1 210 ? -18.522 -36.526 4.870 1.00 36.19 210 GLU A C 1
ATOM 1761 O O . GLU A 1 210 ? -17.631 -36.807 4.075 1.00 36.19 210 GLU A O 1
ATOM 1766 N N . GLU A 1 211 ? -18.495 -35.466 5.672 1.00 34.56 211 GLU A N 1
ATOM 1767 C CA . GLU A 1 211 ? -17.534 -34.377 5.711 1.00 34.56 211 GLU A CA 1
ATOM 1768 C C . GLU A 1 211 ? -16.081 -34.859 5.782 1.00 34.56 211 GLU A C 1
ATOM 1770 O O . GLU A 1 211 ? -15.684 -35.613 6.672 1.00 34.56 211 GLU A O 1
ATOM 1775 N N . SER A 1 212 ? -15.265 -34.356 4.854 1.00 33.56 212 SER A N 1
ATOM 1776 C CA . SER A 1 212 ? -13.814 -34.492 4.898 1.00 33.56 212 SER A CA 1
ATOM 1777 C C . SER A 1 212 ? -13.262 -33.946 6.232 1.00 33.56 212 SER A C 1
ATOM 1779 O O . SER A 1 212 ? -13.691 -32.872 6.664 1.00 33.56 212 SER A O 1
ATOM 1781 N N . PRO A 1 213 ? -12.264 -34.599 6.865 1.00 29.17 213 PRO A N 1
ATOM 1782 C CA . PRO A 1 213 ? -11.776 -34.268 8.218 1.00 29.17 213 PRO A CA 1
ATOM 1783 C C . PRO A 1 213 ? -11.155 -32.870 8.397 1.00 29.17 213 PRO A C 1
ATOM 1785 O O . PRO A 1 213 ? -10.744 -32.503 9.491 1.00 29.17 213 PRO A O 1
ATOM 1788 N N . CYS A 1 214 ? -11.044 -32.084 7.330 1.00 34.00 214 CYS A N 1
ATOM 1789 C CA . CYS A 1 214 ? -10.346 -30.802 7.281 1.00 34.00 214 CYS A CA 1
ATOM 1790 C C . CYS A 1 214 ? -11.218 -29.579 7.630 1.00 34.00 214 CYS A C 1
ATOM 1792 O O . CYS A 1 214 ? -10.740 -28.451 7.533 1.00 34.00 214 CYS A O 1
ATOM 1794 N N . LEU A 1 215 ? -12.472 -29.775 8.054 1.00 36.28 215 LEU A N 1
ATOM 1795 C CA . LEU A 1 215 ? -13.372 -28.693 8.488 1.00 36.28 215 LEU A CA 1
ATOM 1796 C C . LEU A 1 215 ? -13.510 -28.547 10.011 1.00 36.28 215 LEU A C 1
ATOM 1798 O O . LEU A 1 215 ? -14.254 -27.681 10.474 1.00 36.28 215 LEU A O 1
ATOM 1802 N N . GLN A 1 216 ? -12.776 -29.331 10.801 1.00 32.06 216 GLN A N 1
ATOM 1803 C CA . GLN A 1 216 ? -12.756 -29.168 12.252 1.00 32.06 216 GLN A CA 1
ATOM 1804 C C . GLN A 1 216 ? -11.598 -28.246 12.664 1.00 32.06 216 GLN A C 1
ATOM 1806 O O . GLN A 1 216 ? -10.429 -28.571 12.505 1.00 32.06 216 GLN A O 1
ATOM 1811 N N . GLU A 1 217 ? -11.986 -27.074 13.171 1.00 32.53 217 GLU A N 1
ATOM 1812 C CA . GLU A 1 217 ? -11.170 -26.069 13.866 1.00 32.53 217 GLU A CA 1
ATOM 1813 C C . GLU A 1 217 ? -10.079 -25.337 13.051 1.00 32.53 217 GLU A C 1
ATOM 1815 O O . GLU A 1 217 ? -8.919 -25.720 12.960 1.00 32.53 217 GLU A O 1
ATOM 1820 N N . GLY A 1 218 ? -10.444 -24.147 12.557 1.00 34.75 218 GLY A N 1
ATOM 1821 C CA . GLY A 1 218 ? -9.590 -22.951 12.649 1.00 34.75 218 GLY A CA 1
ATOM 1822 C C . GLY A 1 218 ? -8.381 -22.808 11.719 1.00 34.75 218 GLY A C 1
ATOM 1823 O O . GLY A 1 218 ? -7.817 -21.715 11.667 1.00 34.75 218 GLY A O 1
ATOM 1824 N N . VAL A 1 219 ? -7.994 -23.819 10.945 1.00 33.81 219 VAL A N 1
ATOM 1825 C CA . VAL A 1 219 ? -6.879 -23.703 9.992 1.00 33.81 219 VAL A CA 1
ATOM 1826 C C . VAL A 1 219 ? -7.431 -23.406 8.601 1.00 33.81 219 VAL A C 1
ATOM 1828 O O . VAL A 1 219 ? -7.785 -24.305 7.843 1.00 33.81 219 VAL A O 1
ATOM 1831 N N . ARG A 1 220 ? -7.533 -22.116 8.247 1.00 35.94 220 ARG A N 1
ATOM 1832 C CA . ARG A 1 220 ? -7.805 -21.737 6.851 1.00 35.94 220 ARG A CA 1
ATOM 1833 C C . ARG A 1 220 ? -6.611 -22.197 6.007 1.00 35.94 220 ARG A C 1
ATOM 1835 O O . ARG A 1 220 ? -5.489 -21.822 6.352 1.00 35.94 220 ARG A O 1
ATOM 1842 N N . PRO A 1 221 ? -6.813 -22.985 4.934 1.00 38.50 221 PRO A N 1
ATOM 1843 C CA . PRO A 1 221 ? -5.717 -23.395 4.068 1.00 38.50 221 PRO A CA 1
ATOM 1844 C C . PRO A 1 221 ? -5.029 -22.129 3.566 1.00 38.50 221 PRO A C 1
ATOM 1846 O O . PRO A 1 221 ? -5.707 -21.228 3.074 1.00 38.50 221 PRO A O 1
ATOM 1849 N N . TYR A 1 222 ? -3.714 -22.059 3.788 1.00 39.91 222 TYR A N 1
ATOM 1850 C CA . TYR A 1 222 ? -2.799 -20.977 3.424 1.00 39.91 222 TYR A CA 1
ATOM 1851 C C . TYR A 1 222 ? -3.288 -20.279 2.144 1.00 39.91 222 TYR A C 1
ATOM 1853 O O . TYR A 1 222 ? -3.116 -20.812 1.043 1.00 39.91 222 TYR A O 1
ATOM 1861 N N . ARG A 1 223 ? -4.002 -19.142 2.273 1.00 50.44 223 ARG A N 1
ATOM 1862 C CA . ARG A 1 223 ? -4.421 -18.353 1.105 1.00 50.44 223 ARG A CA 1
ATOM 1863 C C . ARG A 1 223 ? -3.113 -17.947 0.457 1.00 50.44 223 ARG A C 1
ATOM 1865 O O . ARG A 1 223 ? -2.349 -17.204 1.062 1.00 50.44 223 ARG A O 1
ATOM 1872 N N . GLN A 1 224 ? -2.839 -18.544 -0.701 1.00 52.16 224 GLN A N 1
ATOM 1873 C CA . GLN A 1 224 ? -1.600 -18.374 -1.446 1.00 52.16 224 GLN A CA 1
ATOM 1874 C C . GLN A 1 224 ? -1.214 -16.895 -1.408 1.00 52.16 224 GLN A C 1
ATOM 1876 O O . GLN A 1 224 ? -2.063 -16.052 -1.698 1.00 52.16 224 GLN A O 1
ATOM 1881 N N . GLU A 1 225 ? 0.030 -16.603 -1.026 1.00 59.22 225 GLU A N 1
ATOM 1882 C CA . GLU A 1 225 ? 0.623 -15.265 -0.839 1.00 59.22 225 GLU A CA 1
ATOM 1883 C C . GLU A 1 225 ? 0.673 -14.442 -2.140 1.00 59.22 225 GLU A C 1
ATOM 1885 O O . GLU A 1 225 ? 1.572 -13.649 -2.363 1.00 59.22 225 GLU A O 1
ATOM 1890 N N . ARG A 1 226 ? -0.240 -14.661 -3.080 1.00 79.69 226 ARG A N 1
ATOM 1891 C CA . ARG A 1 226 ? -0.190 -14.102 -4.419 1.00 79.69 226 ARG A CA 1
ATOM 1892 C C . ARG A 1 226 ? -1.288 -13.079 -4.602 1.00 79.69 226 ARG A C 1
ATOM 1894 O O . ARG A 1 226 ? -2.442 -13.305 -4.240 1.00 79.69 226 ARG A O 1
ATOM 1901 N N . VAL A 1 227 ? -0.896 -11.976 -5.227 1.00 89.56 227 VAL A N 1
ATOM 1902 C CA . VAL A 1 227 ? -1.833 -11.020 -5.796 1.00 89.56 227 VAL A CA 1
ATOM 1903 C C . VAL A 1 227 ? -2.437 -11.633 -7.059 1.00 89.56 227 VAL A C 1
ATOM 1905 O O . VAL A 1 227 ? -1.713 -12.102 -7.937 1.00 89.56 227 VAL A O 1
ATOM 1908 N N . ILE A 1 228 ? -3.761 -11.628 -7.144 1.00 90.12 228 ILE A N 1
ATOM 1909 C CA . ILE A 1 228 ? -4.545 -12.053 -8.306 1.00 90.12 228 ILE A CA 1
ATOM 1910 C C . ILE A 1 228 ? -5.393 -10.882 -8.807 1.00 90.12 228 ILE A C 1
ATOM 1912 O O . ILE A 1 228 ? -5.569 -9.887 -8.106 1.00 90.12 228 ILE A O 1
ATOM 1916 N N . CYS A 1 229 ? -5.954 -11.008 -10.004 1.00 89.75 229 CYS A N 1
ATOM 1917 C CA . CYS A 1 229 ? -7.008 -10.120 -10.477 1.00 89.75 229 CYS A CA 1
ATOM 1918 C C . CYS A 1 229 ? -8.224 -10.935 -10.920 1.00 89.75 229 CYS A C 1
ATOM 1920 O O . CYS A 1 229 ? -8.083 -12.022 -11.481 1.00 89.75 229 CYS A O 1
ATOM 1922 N N . ASN A 1 230 ? -9.423 -10.420 -10.658 1.00 87.00 230 ASN A N 1
ATOM 1923 C CA . ASN A 1 230 ? -10.659 -11.051 -11.121 1.00 87.00 230 ASN A CA 1
ATOM 1924 C C . ASN A 1 230 ? -10.961 -10.697 -12.595 1.00 87.00 230 ASN A C 1
ATOM 1926 O O . ASN A 1 230 ? -10.204 -9.978 -13.246 1.00 87.00 230 ASN A O 1
ATOM 1930 N N . SER A 1 231 ? -12.089 -11.179 -13.127 1.00 86.62 231 SER A N 1
ATOM 1931 C CA . SER A 1 231 ? -12.522 -10.893 -14.507 1.00 86.62 231 SER A CA 1
ATOM 1932 C C . SER A 1 231 ? -12.821 -9.415 -14.782 1.00 86.62 231 SER A C 1
ATOM 1934 O O . SER A 1 231 ? -12.835 -9.007 -15.937 1.00 86.62 231 SER A O 1
ATOM 1936 N N . ALA A 1 232 ? -13.040 -8.615 -13.736 1.00 90.00 232 ALA A N 1
ATOM 1937 C CA . ALA A 1 232 ? -13.193 -7.164 -13.812 1.00 90.00 232 ALA A CA 1
ATOM 1938 C C . ALA A 1 232 ? -11.857 -6.421 -13.610 1.00 90.00 232 ALA A C 1
ATOM 1940 O O . ALA A 1 232 ? -11.856 -5.214 -13.384 1.00 90.00 232 ALA A O 1
ATOM 1941 N N . LEU A 1 233 ? -10.727 -7.140 -13.647 1.00 88.81 233 LEU A N 1
ATOM 1942 C CA . LEU A 1 233 ? -9.371 -6.618 -13.450 1.00 88.81 233 LEU A CA 1
ATOM 1943 C C . LEU A 1 233 ? -9.144 -5.970 -12.072 1.00 88.81 233 LEU A C 1
ATOM 1945 O O . LEU A 1 233 ? -8.161 -5.263 -11.863 1.00 88.81 233 LEU A O 1
ATOM 1949 N N . CYS A 1 234 ? -10.015 -6.243 -11.095 1.00 90.38 234 CYS A N 1
ATOM 1950 C CA . CYS A 1 234 ? -9.812 -5.794 -9.724 1.00 90.38 234 CYS A CA 1
ATOM 1951 C C . CYS A 1 234 ? -8.780 -6.679 -9.031 1.00 90.38 234 CYS A C 1
ATOM 1953 O O . CYS A 1 234 ? -8.903 -7.907 -9.019 1.00 90.38 234 CYS A O 1
ATOM 1955 N N . ILE A 1 235 ? -7.798 -6.031 -8.417 1.00 92.62 235 ILE A N 1
ATOM 1956 C CA . ILE A 1 235 ? -6.678 -6.671 -7.736 1.00 92.62 235 ILE A CA 1
ATOM 1957 C C . ILE A 1 235 ? -7.123 -7.197 -6.363 1.00 92.62 235 ILE A C 1
ATOM 1959 O O . ILE A 1 235 ? -7.862 -6.530 -5.636 1.00 92.62 235 ILE A O 1
ATOM 1963 N N . GLN A 1 236 ? -6.669 -8.399 -6.010 1.00 91.38 236 GLN A N 1
ATOM 1964 C CA . GLN A 1 236 ? -6.899 -9.039 -4.717 1.00 91.38 236 GLN A CA 1
ATOM 1965 C C . GLN A 1 236 ? -5.579 -9.622 -4.180 1.00 91.38 236 GLN A C 1
ATOM 1967 O O . GLN A 1 236 ? -4.914 -10.328 -4.937 1.00 91.38 236 GLN A O 1
ATOM 1972 N N . PRO A 1 237 ? -5.179 -9.377 -2.917 1.00 94.19 237 PRO A N 1
ATOM 1973 C CA . PRO A 1 237 ? -5.883 -8.610 -1.880 1.00 94.19 237 PRO A CA 1
ATOM 1974 C C . PRO A 1 237 ? -6.174 -7.159 -2.275 1.00 94.19 237 PRO A C 1
ATOM 1976 O O . PRO A 1 237 ? -5.417 -6.567 -3.045 1.00 94.19 237 PRO A O 1
ATOM 1979 N N . LYS A 1 238 ? -7.262 -6.579 -1.763 1.00 94.50 238 LYS A N 1
ATOM 1980 C CA . LYS A 1 238 ? -7.728 -5.229 -2.122 1.00 94.50 238 LYS A CA 1
ATOM 1981 C C . LYS A 1 238 ? -6.714 -4.166 -1.702 1.00 94.50 238 LYS A C 1
ATOM 1983 O O . LYS A 1 238 ? -6.618 -3.127 -2.347 1.00 94.50 238 LYS A O 1
ATOM 1988 N N . LYS A 1 239 ? -5.942 -4.413 -0.636 1.00 95.81 239 LYS A N 1
ATOM 1989 C CA . LYS A 1 239 ? -4.824 -3.555 -0.200 1.00 95.81 239 LYS A CA 1
ATOM 1990 C C . LYS A 1 239 ? -3.518 -3.933 -0.887 1.00 95.81 239 LYS A C 1
ATOM 1992 O O . LYS A 1 239 ? -2.524 -4.257 -0.237 1.00 95.81 239 LYS A O 1
ATOM 1997 N N . SER A 1 240 ? -3.543 -3.888 -2.213 1.00 95.62 240 SER A N 1
ATOM 1998 C CA . SER A 1 240 ? -2.380 -4.143 -3.057 1.00 95.62 240 SER A CA 1
ATOM 1999 C C . SER A 1 240 ? -2.236 -3.060 -4.114 1.00 95.62 240 SER A C 1
ATOM 2001 O O . SER A 1 240 ? -3.210 -2.413 -4.495 1.00 95.62 240 SER A O 1
ATOM 2003 N N . VAL A 1 241 ? -1.021 -2.895 -4.623 1.00 95.06 241 VAL A N 1
ATOM 2004 C CA . VAL A 1 241 ? -0.746 -2.051 -5.779 1.00 95.06 241 VAL A CA 1
ATOM 2005 C C . VAL A 1 241 ? 0.190 -2.755 -6.750 1.00 95.06 241 VAL A C 1
ATOM 2007 O O . VAL A 1 241 ? 1.104 -3.480 -6.354 1.00 95.06 241 VAL A O 1
ATOM 2010 N N . VAL A 1 242 ? -0.065 -2.529 -8.036 1.00 95.06 242 VAL A N 1
ATOM 2011 C CA . VAL A 1 242 ? 0.757 -2.993 -9.149 1.00 95.06 242 VAL A CA 1
ATOM 2012 C C . VAL A 1 242 ? 1.109 -1.781 -9.994 1.00 95.06 242 VAL A C 1
ATOM 2014 O O . VAL A 1 242 ? 0.231 -0.995 -10.348 1.00 95.06 242 VAL A O 1
ATOM 2017 N N . TYR A 1 243 ? 2.389 -1.615 -10.301 1.00 93.88 243 TYR A N 1
ATOM 2018 C CA . TYR A 1 243 ? 2.866 -0.519 -11.137 1.00 93.88 243 TYR A CA 1
ATOM 2019 C C . TYR A 1 243 ? 4.095 -0.927 -11.939 1.00 93.88 243 TYR A C 1
ATOM 2021 O O . TYR A 1 243 ? 4.799 -1.878 -11.597 1.00 93.88 243 TYR A O 1
ATOM 2029 N N . ILE A 1 244 ? 4.373 -0.172 -12.998 1.00 92.38 244 ILE A N 1
ATOM 2030 C CA . ILE A 1 244 ? 5.640 -0.225 -13.717 1.00 92.38 244 ILE A CA 1
ATOM 2031 C C . ILE A 1 244 ? 6.494 0.968 -13.279 1.00 92.38 244 ILE A C 1
ATOM 2033 O O . ILE A 1 244 ? 6.079 2.119 -13.389 1.00 92.38 244 ILE A O 1
ATOM 2037 N N . ALA A 1 245 ? 7.689 0.696 -12.768 1.00 91.44 245 ALA A N 1
ATOM 2038 C CA . ALA A 1 245 ? 8.703 1.693 -12.464 1.00 91.44 245 ALA A CA 1
ATOM 2039 C C . ALA A 1 245 ? 9.611 1.908 -13.683 1.00 91.44 245 ALA A C 1
ATOM 2041 O O . ALA A 1 245 ? 10.301 0.981 -14.117 1.00 91.44 245 ALA A O 1
ATOM 2042 N N . GLU A 1 246 ? 9.635 3.134 -14.203 1.00 89.81 246 GLU A N 1
ATOM 2043 C CA . GLU A 1 246 ? 10.654 3.610 -15.139 1.00 89.81 246 GLU A CA 1
ATOM 2044 C C . GLU A 1 246 ? 11.914 3.953 -14.340 1.00 89.81 246 GLU A C 1
ATOM 2046 O O . GLU A 1 246 ? 11.864 4.710 -13.369 1.00 89.81 246 GLU A O 1
ATOM 2051 N N . LEU A 1 247 ? 13.047 3.384 -14.732 1.00 88.81 247 LEU A N 1
ATOM 2052 C CA . LEU A 1 247 ? 14.342 3.522 -14.085 1.00 88.81 247 LEU A CA 1
ATOM 2053 C C . LEU A 1 247 ? 15.339 4.202 -15.025 1.00 88.81 247 LEU A C 1
ATOM 2055 O O . LEU A 1 247 ? 15.410 3.868 -16.208 1.00 88.81 247 LEU A O 1
ATOM 2059 N N . THR A 1 248 ? 16.171 5.076 -14.467 1.00 86.00 248 THR A N 1
ATOM 2060 C CA . THR A 1 248 ? 17.254 5.786 -15.167 1.00 86.00 248 THR A CA 1
ATOM 2061 C C . THR A 1 248 ? 18.569 5.704 -14.390 1.00 86.00 248 THR A C 1
ATOM 2063 O O . THR A 1 248 ? 18.565 5.475 -13.179 1.00 86.00 248 THR A O 1
ATOM 2066 N N . LYS A 1 249 ? 19.703 5.864 -15.077 1.00 83.25 249 LYS A N 1
ATOM 2067 C CA . LYS A 1 249 ? 21.027 6.012 -14.443 1.00 83.25 249 LYS A CA 1
ATOM 2068 C C . LYS A 1 249 ? 21.357 7.457 -14.067 1.00 83.25 249 LYS A C 1
ATOM 2070 O O . LYS A 1 249 ? 22.367 7.695 -13.409 1.00 83.25 249 LYS A O 1
ATOM 2075 N N . GLU A 1 250 ? 20.539 8.417 -14.485 1.00 75.25 250 GLU A N 1
ATOM 2076 C CA . GLU A 1 250 ? 20.725 9.821 -14.132 1.00 75.25 250 GLU A CA 1
ATOM 2077 C C . GLU A 1 250 ? 20.478 10.010 -12.629 1.00 75.25 250 GLU A C 1
ATOM 2079 O O . GLU A 1 250 ? 19.347 9.932 -12.148 1.00 75.25 250 GLU A O 1
ATOM 2084 N N . GLY A 1 251 ? 21.556 10.251 -11.876 1.00 56.81 251 GLY A N 1
ATOM 2085 C CA . GLY A 1 251 ? 21.545 10.353 -10.409 1.00 56.81 251 GLY A CA 1
ATOM 2086 C C . GLY A 1 251 ? 20.744 11.528 -9.835 1.00 56.81 251 GLY A C 1
ATOM 2087 O O . GLY A 1 251 ? 20.582 11.622 -8.619 1.00 56.81 251 GLY A O 1
ATOM 2088 N N . GLU A 1 252 ? 20.225 12.412 -10.691 1.00 54.53 252 GLU A N 1
ATOM 2089 C CA . GLU A 1 252 ? 19.387 13.555 -10.314 1.00 54.53 252 GLU A CA 1
ATOM 2090 C C . GLU A 1 252 ? 17.902 13.381 -10.666 1.00 54.53 252 GLU A C 1
ATOM 2092 O O . GLU A 1 252 ? 17.091 14.236 -10.302 1.00 54.53 252 GLU A O 1
ATOM 2097 N N . ALA A 1 253 ? 17.510 12.280 -11.318 1.00 51.97 253 ALA A N 1
ATOM 2098 C CA . ALA A 1 253 ? 16.118 12.045 -11.678 1.00 51.97 253 ALA A CA 1
ATOM 2099 C C . ALA A 1 253 ? 15.267 11.800 -10.421 1.00 51.97 253 ALA A C 1
ATOM 2101 O O . ALA A 1 253 ? 15.322 10.748 -9.779 1.00 51.97 253 ALA A O 1
ATOM 2102 N 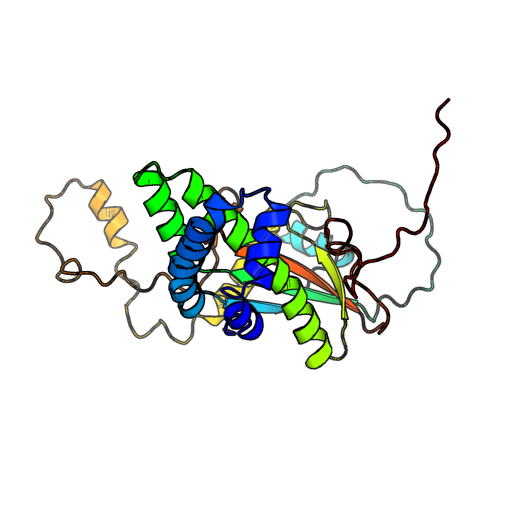N . ARG A 1 254 ? 14.478 12.811 -10.046 1.00 52.88 254 ARG A N 1
ATOM 2103 C CA . ARG A 1 254 ? 13.513 12.755 -8.942 1.00 52.88 254 ARG A CA 1
ATOM 2104 C C . ARG A 1 254 ? 12.128 12.464 -9.509 1.00 52.88 254 ARG A C 1
ATOM 2106 O O . ARG A 1 254 ? 11.696 13.120 -10.450 1.00 52.88 254 ARG A O 1
ATOM 2113 N N . CYS A 1 255 ? 11.435 11.493 -8.919 1.00 50.62 255 CYS A N 1
ATOM 2114 C CA . CYS A 1 255 ? 10.146 11.004 -9.407 1.00 50.62 255 CYS A CA 1
ATOM 2115 C C . CYS A 1 255 ? 9.064 12.118 -9.495 1.00 50.62 255 CYS A C 1
ATOM 2117 O O . CYS A 1 255 ? 8.667 12.654 -8.454 1.00 50.62 255 CYS A O 1
ATOM 2119 N N . PRO A 1 256 ? 8.516 12.424 -10.692 1.00 48.53 256 PRO A N 1
ATOM 2120 C CA . PRO A 1 256 ? 7.504 13.454 -10.910 1.00 48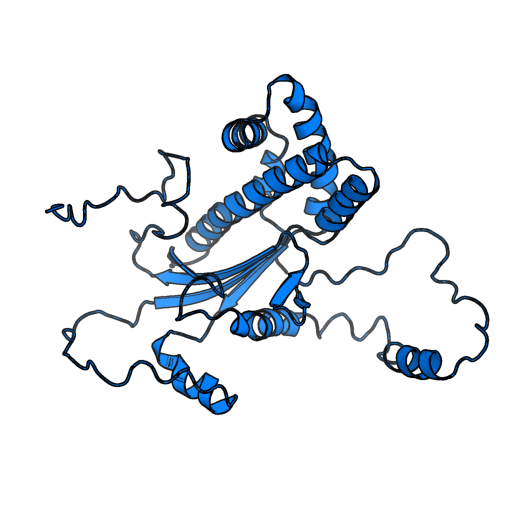.53 256 PRO A CA 1
ATOM 2121 C C . PRO A 1 256 ? 6.075 12.989 -10.571 1.00 48.53 256 PRO A C 1
ATOM 2123 O O . PRO A 1 256 ? 5.210 13.826 -10.334 1.00 48.53 256 PRO A O 1
ATOM 2126 N N . GLY A 1 257 ? 5.805 11.676 -10.532 1.00 46.81 257 GLY A N 1
ATOM 2127 C CA . GLY A 1 257 ? 4.434 11.138 -10.563 1.00 46.81 257 GLY A CA 1
ATOM 2128 C C . GLY A 1 257 ? 3.700 11.076 -9.218 1.00 46.81 257 GLY A C 1
ATOM 2129 O O . GLY A 1 257 ? 2.549 11.482 -9.130 1.00 46.81 257 GLY A O 1
ATOM 2130 N N . ILE A 1 258 ? 4.347 10.591 -8.151 1.00 51.94 258 ILE A N 1
ATOM 2131 C CA . ILE A 1 258 ? 3.687 10.425 -6.833 1.00 51.94 258 ILE A CA 1
ATOM 2132 C C . ILE A 1 258 ? 3.789 11.702 -5.987 1.00 51.94 258 ILE A C 1
ATOM 2134 O O . ILE A 1 258 ? 2.951 11.981 -5.127 1.00 51.94 258 ILE A O 1
ATOM 2138 N N . CYS A 1 259 ? 4.823 12.509 -6.221 1.00 51.56 259 CYS A N 1
ATOM 2139 C CA . CYS A 1 259 ? 5.127 13.639 -5.352 1.00 51.56 259 CYS A CA 1
ATOM 2140 C C . CYS A 1 259 ? 4.282 14.892 -5.630 1.00 51.56 259 CYS A C 1
ATOM 2142 O O . CYS A 1 259 ? 4.254 15.777 -4.773 1.00 51.56 259 CYS A O 1
ATOM 2144 N N . SER A 1 260 ? 3.575 14.949 -6.764 1.00 44.81 260 SER A N 1
ATOM 2145 C CA . SER A 1 260 ? 2.592 15.993 -7.086 1.00 44.81 260 SER A CA 1
ATOM 2146 C C . SER A 1 260 ? 1.368 15.939 -6.156 1.00 44.81 260 SER A C 1
ATOM 2148 O O . SER A 1 260 ? 0.917 16.979 -5.690 1.00 44.81 260 SER A O 1
ATOM 2150 N N . GLY A 1 261 ? 0.895 14.738 -5.794 1.00 40.09 261 GLY A N 1
ATOM 2151 C CA . GLY A 1 261 ? -0.221 14.520 -4.854 1.00 40.09 261 GLY A CA 1
ATOM 2152 C C . GLY A 1 261 ? 0.181 14.320 -3.384 1.00 40.09 261 GLY A C 1
ATOM 2153 O O . GLY A 1 261 ? -0.669 14.122 -2.515 1.00 40.09 261 GLY A O 1
ATOM 2154 N N . CYS A 1 262 ? 1.477 14.338 -3.066 1.00 47.66 262 CYS A N 1
ATOM 2155 C CA . CYS A 1 262 ? 1.958 14.217 -1.691 1.00 47.66 262 CYS A CA 1
ATOM 2156 C C . CYS A 1 262 ? 1.694 15.529 -0.922 1.00 47.66 262 CYS A C 1
ATOM 2158 O O . CYS A 1 262 ? 1.900 16.605 -1.473 1.00 47.66 262 CYS A O 1
ATOM 2160 N N . ASN A 1 263 ? 1.341 15.485 0.372 1.00 45.00 263 ASN A N 1
ATOM 2161 C CA . ASN A 1 263 ? 1.220 16.680 1.242 1.00 45.00 263 ASN A CA 1
ATOM 2162 C C . ASN A 1 263 ? 2.511 17.011 2.026 1.00 45.00 263 ASN A C 1
ATOM 2164 O O . ASN A 1 263 ? 2.595 18.030 2.711 1.00 45.00 263 ASN A O 1
ATOM 2168 N N . SER A 1 264 ? 3.551 16.172 1.934 1.00 47.44 264 SER A N 1
ATOM 2169 C CA . SER A 1 264 ? 4.848 16.431 2.577 1.00 47.44 264 SER A CA 1
ATOM 2170 C C . SER A 1 264 ? 5.660 17.461 1.786 1.00 47.44 264 SER A C 1
ATOM 2172 O O . SER A 1 264 ? 6.391 17.105 0.856 1.00 47.44 264 SER A O 1
ATOM 2174 N N . VAL A 1 265 ? 5.506 18.752 2.099 1.00 52.22 265 VAL A N 1
ATOM 2175 C CA . VAL A 1 265 ? 6.207 19.878 1.432 1.00 52.22 265 VAL A CA 1
ATOM 2176 C C . VAL A 1 265 ? 7.739 19.792 1.498 1.00 52.22 265 VAL A C 1
ATOM 2178 O O . VAL A 1 265 ? 8.423 20.448 0.721 1.00 52.22 265 VAL A O 1
ATOM 2181 N N . ARG A 1 266 ? 8.281 18.945 2.383 1.00 49.91 266 ARG A N 1
ATOM 2182 C CA . ARG A 1 266 ? 9.719 18.655 2.525 1.00 49.91 266 ARG A CA 1
ATOM 2183 C C . ARG A 1 266 ? 10.102 17.242 2.067 1.00 49.91 266 ARG A C 1
ATOM 2185 O O . ARG A 1 266 ? 11.104 16.706 2.526 1.00 49.91 266 ARG A O 1
ATOM 2192 N N . CYS A 1 267 ? 9.305 16.606 1.210 1.00 48.34 267 CYS A N 1
ATOM 2193 C CA . CYS A 1 267 ? 9.685 15.318 0.633 1.00 48.34 267 CYS A CA 1
ATOM 2194 C C . CYS A 1 267 ? 10.959 15.496 -0.224 1.00 48.34 267 CYS A C 1
ATOM 2196 O O . CYS A 1 267 ? 10.939 16.330 -1.130 1.00 48.34 267 CYS A O 1
ATOM 2198 N N . PRO A 1 268 ? 12.039 14.720 0.001 1.00 48.22 268 PRO A N 1
ATOM 2199 C CA . PRO A 1 268 ? 13.265 14.793 -0.806 1.00 48.22 268 PRO A CA 1
ATOM 2200 C C . PRO A 1 268 ? 13.020 14.576 -2.308 1.00 48.22 268 PRO A C 1
ATOM 2202 O O . PRO A 1 268 ? 13.764 15.084 -3.145 1.00 48.22 268 PRO A O 1
ATOM 2205 N N . ASN A 1 269 ? 11.936 13.862 -2.630 1.00 47.16 269 ASN A N 1
ATOM 2206 C CA . ASN A 1 269 ? 11.513 13.525 -3.985 1.00 47.16 269 ASN A CA 1
ATOM 2207 C C . ASN A 1 269 ? 10.469 14.505 -4.562 1.00 47.16 269 ASN A C 1
ATOM 2209 O O . ASN A 1 269 ? 10.059 14.338 -5.705 1.00 47.16 269 ASN A O 1
ATOM 2213 N N . ARG A 1 270 ? 10.025 15.528 -3.808 1.00 56.28 270 ARG A N 1
ATOM 2214 C CA . ARG A 1 270 ? 9.084 16.547 -4.307 1.00 56.28 270 ARG A CA 1
ATOM 2215 C C . ARG A 1 270 ? 9.760 17.450 -5.331 1.00 56.28 270 ARG A C 1
ATOM 2217 O O . ARG A 1 270 ? 10.721 18.146 -5.005 1.00 56.28 270 ARG A O 1
ATOM 2224 N N . MET A 1 271 ? 9.202 17.498 -6.539 1.00 50.12 271 MET A N 1
ATOM 2225 C CA . MET A 1 271 ? 9.540 18.533 -7.513 1.00 50.12 271 MET A CA 1
ATOM 2226 C C . MET A 1 271 ? 8.945 19.873 -7.069 1.00 50.12 271 MET A C 1
ATOM 2228 O O . MET A 1 271 ? 7.793 19.934 -6.639 1.00 50.12 271 MET A O 1
ATOM 2232 N N . LYS A 1 272 ? 9.717 20.958 -7.174 1.00 42.47 272 LYS A N 1
ATOM 2233 C CA . LYS A 1 272 ? 9.130 22.303 -7.216 1.00 42.47 272 LYS A CA 1
ATOM 2234 C C . LYS A 1 272 ? 8.383 22.391 -8.545 1.00 42.47 272 LYS A C 1
ATOM 2236 O O . LYS A 1 272 ? 8.968 22.016 -9.558 1.00 42.47 272 LYS A O 1
ATOM 2241 N N . GLU A 1 273 ? 7.124 22.823 -8.545 1.00 40.34 273 GLU A N 1
ATOM 2242 C CA . GLU A 1 273 ? 6.398 23.081 -9.790 1.00 40.34 273 GLU A CA 1
ATOM 2243 C C . GLU A 1 273 ? 7.240 24.029 -10.650 1.00 40.34 273 GLU A C 1
ATOM 2245 O O . GLU A 1 273 ? 7.464 25.187 -10.295 1.00 40.34 273 GLU A O 1
ATOM 2250 N 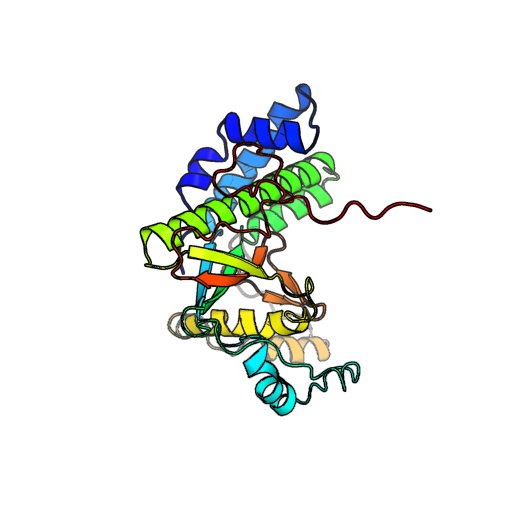N . ALA A 1 274 ? 7.782 23.519 -11.753 1.00 33.22 274 ALA A N 1
ATOM 2251 C CA . ALA A 1 274 ? 8.299 24.381 -12.792 1.00 33.22 274 ALA A CA 1
ATOM 2252 C C . ALA A 1 274 ? 7.068 25.005 -13.447 1.00 33.22 274 ALA A C 1
ATOM 2254 O O . ALA A 1 274 ? 6.294 24.307 -14.097 1.00 33.22 274 ALA A O 1
ATOM 2255 N N . HIS A 1 275 ? 6.872 26.300 -13.198 1.00 34.19 275 HIS A N 1
ATOM 2256 C CA . HIS A 1 275 ? 5.904 27.150 -13.877 1.00 34.19 275 HIS A CA 1
ATOM 2257 C C . HIS A 1 275 ? 5.853 26.816 -15.373 1.00 34.19 275 HIS A C 1
ATOM 2259 O O . HIS A 1 275 ? 6.755 27.191 -16.119 1.00 34.19 275 HIS A O 1
ATOM 2265 N N . TYR A 1 276 ? 4.794 26.142 -15.811 1.00 29.22 276 TYR A N 1
ATOM 2266 C CA . TYR A 1 276 ? 4.474 26.005 -17.222 1.00 29.22 276 TYR A CA 1
ATOM 2267 C C . TYR A 1 276 ? 3.028 26.448 -17.438 1.00 29.22 276 TYR A C 1
ATOM 2269 O O . TYR A 1 276 ? 2.080 25.811 -16.992 1.00 29.22 276 TYR A O 1
ATOM 2277 N N . PHE A 1 277 ? 2.932 27.588 -18.123 1.00 28.12 277 PHE A N 1
ATOM 2278 C CA . PHE A 1 277 ? 1.761 28.207 -18.737 1.00 28.12 277 PHE A CA 1
ATOM 2279 C C . PHE A 1 277 ? 0.641 28.716 -17.822 1.00 28.12 277 PHE A C 1
ATOM 2281 O O . PHE A 1 277 ? -0.400 28.094 -17.628 1.00 28.12 277 PHE A O 1
ATOM 2288 N N . SER A 1 278 ? 0.791 29.985 -17.430 1.00 28.05 278 SER A N 1
ATOM 2289 C CA . SER A 1 278 ? -0.338 30.915 -17.436 1.00 28.05 278 SER A CA 1
ATOM 2290 C C . SER A 1 278 ? -0.953 30.924 -18.841 1.00 28.05 278 SER A C 1
ATOM 2292 O O . SER A 1 278 ? -0.391 31.522 -19.757 1.00 28.05 278 SER A O 1
ATOM 2294 N N . PHE A 1 279 ? -2.093 30.264 -19.028 1.00 26.72 279 PHE A N 1
ATOM 2295 C CA . PHE A 1 279 ? -2.971 30.576 -20.151 1.00 26.72 279 PHE A CA 1
ATOM 2296 C C . PHE A 1 279 ? -3.748 31.854 -19.795 1.00 26.72 279 PHE A C 1
ATOM 2298 O O . PHE A 1 279 ? -4.411 31.875 -18.754 1.00 26.72 279 PHE A O 1
ATOM 2305 N N . PRO A 1 280 ? -3.660 32.937 -20.589 1.00 32.59 280 PRO A N 1
ATOM 2306 C CA . PRO A 1 280 ? -4.516 34.093 -20.389 1.00 32.59 280 PRO A CA 1
ATOM 2307 C C . PRO A 1 280 ? -5.956 33.690 -20.703 1.00 32.59 280 PRO A C 1
ATOM 2309 O O . PRO A 1 280 ? -6.266 33.235 -21.802 1.00 32.59 280 PRO A O 1
ATOM 2312 N N . ILE A 1 281 ? -6.823 33.851 -19.709 1.00 34.22 281 ILE A N 1
ATOM 2313 C CA . ILE A 1 281 ? -8.268 33.815 -19.891 1.00 34.22 281 ILE A CA 1
ATOM 2314 C C . ILE A 1 281 ? -8.634 35.116 -20.613 1.00 34.22 281 ILE A C 1
ATOM 2316 O O . ILE A 1 281 ? -8.482 36.196 -20.039 1.00 34.22 281 ILE A O 1
ATOM 2320 N N . TYR A 1 282 ? -9.071 34.998 -21.865 1.00 39.78 282 TYR A N 1
ATOM 2321 C CA . TYR A 1 282 ? -9.948 35.969 -22.516 1.00 39.78 282 TYR A CA 1
ATOM 2322 C C . TYR A 1 282 ? -11.323 35.329 -22.669 1.00 39.78 282 TYR A C 1
ATOM 2324 O O . TYR A 1 282 ? -11.364 34.144 -23.073 1.00 39.78 282 TYR A O 1
#